Protein AF-A0A3F3Q723-F1 (afdb_monomer_lite)

Foldseek 3Di:
DALVLVVVVCVVPDDPVVVVVVVCCCCPVVVHDHDDLLNLQVVLLVCQVVVPQPLVSLVSSLVSNVPPPPPDDPVLLVVLVVCQVGQSDWDADPNRIHGHGLVQEEDDPADDQPSHDHHCVVDVDDPCCSCVPNNRYYDALVSLVVSCLVCLVPDDLVVLLRSLLVNLVRCVVHVVPDDLVSVQQGQSFWKQALVRDIGGDHVVDQEAEACDPVLCVVCRSPTIYGPDDNVRCVSCVSVCVSNVVPCRYSVNVDDDDDDDPDPDD

Structure (mmCIF, N/CA/C/O backbone):
data_AF-A0A3F3Q723-F1
#
_entry.id   AF-A0A3F3Q723-F1
#
loop_
_atom_site.group_PDB
_atom_site.id
_atom_site.type_symbol
_atom_site.label_atom_id
_atom_site.label_alt_id
_atom_site.label_comp_id
_atom_site.label_asym_id
_atom_site.label_entity_id
_atom_site.label_seq_id
_atom_site.pdbx_PDB_ins_code
_atom_site.Cartn_x
_atom_site.Cartn_y
_atom_site.Cartn_z
_atom_site.occupancy
_atom_site.B_iso_or_equiv
_atom_site.auth_seq_id
_atom_site.auth_comp_id
_atom_site.auth_asym_id
_atom_site.auth_atom_id
_atom_site.pdbx_PDB_model_num
ATOM 1 N N . MET A 1 1 ? 8.627 7.964 -36.877 1.00 39.88 1 MET A N 1
ATOM 2 C CA . MET A 1 1 ? 8.305 9.089 -35.979 1.00 39.88 1 MET A CA 1
ATOM 3 C C . MET A 1 1 ? 9.555 9.309 -35.152 1.00 39.88 1 MET A C 1
ATOM 5 O O . MET A 1 1 ? 9.979 8.344 -34.530 1.00 39.88 1 MET A O 1
ATOM 9 N N . ILE A 1 2 ? 10.171 10.499 -35.197 1.00 39.94 2 ILE A N 1
ATOM 10 C CA . ILE A 1 2 ? 11.232 10.863 -34.240 1.00 39.94 2 ILE A CA 1
ATOM 11 C C . ILE A 1 2 ? 10.694 10.529 -32.843 1.00 39.94 2 ILE A C 1
ATOM 13 O O . ILE A 1 2 ? 9.576 10.946 -32.537 1.00 39.94 2 ILE A O 1
ATOM 17 N N . SER A 1 3 ? 11.434 9.752 -32.045 1.00 41.25 3 SER A N 1
ATOM 18 C CA . SER A 1 3 ? 11.103 9.531 -30.629 1.00 41.25 3 SER A CA 1
ATOM 19 C C . SER A 1 3 ? 10.757 10.885 -30.007 1.00 41.25 3 SER A C 1
ATOM 21 O O . SER A 1 3 ? 11.492 11.846 -30.239 1.00 41.25 3 SER A O 1
ATOM 23 N N . LYS A 1 4 ? 9.652 11.023 -29.260 1.00 42.47 4 LYS A N 1
ATOM 24 C CA . LYS A 1 4 ? 9.247 12.334 -28.707 1.00 42.47 4 LYS A CA 1
ATOM 25 C C . LYS A 1 4 ? 10.391 13.035 -27.954 1.00 42.47 4 LYS A C 1
ATOM 27 O O . LYS A 1 4 ? 10.416 14.263 -27.916 1.00 42.47 4 LYS A O 1
ATOM 32 N N . TYR A 1 5 ? 11.378 12.280 -27.467 1.00 42.47 5 TYR A N 1
ATOM 33 C CA . TYR A 1 5 ? 12.675 12.754 -26.975 1.00 42.47 5 TYR A CA 1
ATOM 34 C C . TYR A 1 5 ? 13.389 13.745 -27.921 1.00 42.47 5 TYR A C 1
ATOM 36 O O . TYR A 1 5 ? 13.601 14.907 -27.573 1.00 42.47 5 TYR A O 1
ATOM 44 N N . SER A 1 6 ? 13.666 13.354 -29.168 1.00 49.09 6 SER A N 1
ATOM 45 C CA . SER A 1 6 ? 14.277 14.240 -30.173 1.00 49.09 6 SER A CA 1
ATOM 46 C C . SER A 1 6 ? 13.263 15.196 -30.815 1.00 49.09 6 SER A C 1
ATOM 48 O O . SER A 1 6 ? 13.610 15.956 -31.709 1.00 49.09 6 SER A O 1
ATOM 50 N N . GLN A 1 7 ? 12.005 15.215 -30.373 1.00 45.53 7 GLN A N 1
ATOM 51 C CA . GLN A 1 7 ? 11.101 16.320 -30.685 1.00 45.53 7 GLN A CA 1
ATOM 52 C C . GLN A 1 7 ? 11.128 17.404 -29.611 1.00 45.53 7 GLN A C 1
ATOM 54 O O . GLN A 1 7 ? 10.995 18.558 -29.977 1.00 45.53 7 GLN A O 1
ATOM 59 N N . HIS A 1 8 ? 11.330 17.105 -28.325 1.00 45.31 8 HIS A N 1
ATOM 60 C CA . HIS A 1 8 ? 11.326 18.132 -27.271 1.00 45.31 8 HIS A CA 1
ATOM 61 C C . HIS A 1 8 ? 12.561 19.044 -27.303 1.00 45.31 8 HIS A C 1
ATOM 63 O O . HIS A 1 8 ? 12.403 20.264 -27.294 1.00 45.31 8 HIS A O 1
ATOM 69 N N . VAL A 1 9 ? 13.763 18.474 -27.450 1.00 54.91 9 VAL A N 1
ATOM 70 C CA . VAL A 1 9 ? 15.015 19.247 -27.610 1.00 54.91 9 VAL A CA 1
ATOM 71 C C . VAL A 1 9 ? 14.962 20.114 -28.871 1.00 54.91 9 VAL A C 1
ATOM 73 O O . VAL A 1 9 ? 15.368 21.273 -28.877 1.00 54.91 9 VAL A O 1
ATOM 76 N N . PHE A 1 10 ? 14.395 19.570 -29.948 1.00 52.78 10 PHE A N 1
ATOM 77 C CA . PHE A 1 10 ? 14.306 20.274 -31.218 1.00 52.78 10 PHE A CA 1
ATOM 78 C C . PHE A 1 10 ? 13.101 21.223 -31.299 1.00 52.78 10 PHE A C 1
ATOM 80 O O . PHE A 1 10 ? 13.204 22.219 -31.998 1.00 52.78 1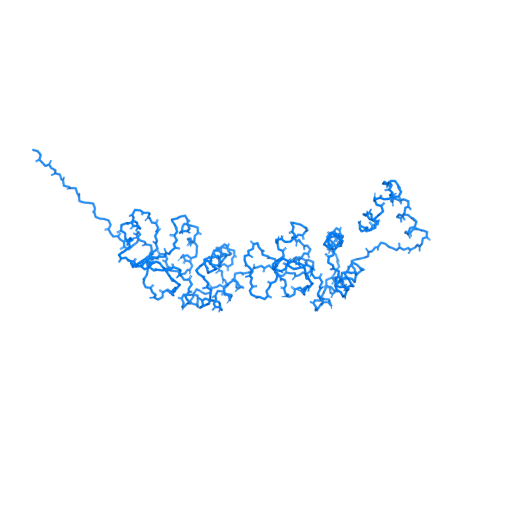0 PHE A O 1
ATOM 87 N N . LYS A 1 11 ? 12.004 21.021 -30.553 1.00 52.81 11 LYS A N 1
ATOM 88 C CA . LYS A 1 11 ? 10.843 21.939 -30.499 1.00 52.81 11 LYS A CA 1
ATOM 89 C C . LYS A 1 11 ? 11.178 23.297 -29.885 1.00 52.81 11 LYS A C 1
ATOM 91 O O . LYS A 1 11 ? 10.526 24.276 -30.224 1.00 52.81 11 LYS A O 1
ATOM 96 N N . GLN A 1 12 ? 12.178 23.374 -29.003 1.00 54.69 12 GLN A N 1
ATOM 97 C CA . GLN A 1 12 ? 12.667 24.660 -28.487 1.00 54.69 12 GLN A CA 1
ATOM 98 C C . GLN A 1 12 ? 13.424 25.481 -29.545 1.00 54.69 12 GLN A C 1
ATOM 100 O O . GLN A 1 12 ? 13.595 26.685 -29.371 1.00 54.69 12 GLN A O 1
ATOM 105 N N . ILE A 1 13 ? 13.877 24.847 -30.633 1.00 58.09 13 ILE A N 1
ATOM 106 C CA . ILE A 1 13 ? 14.795 25.438 -31.619 1.00 58.09 13 ILE A CA 1
ATOM 107 C C . ILE A 1 13 ? 14.179 25.470 -33.032 1.00 58.09 13 ILE A C 1
ATOM 109 O O . ILE A 1 13 ? 14.577 26.282 -33.864 1.00 58.09 13 ILE A O 1
ATOM 113 N N . LEU A 1 14 ? 13.202 24.608 -33.322 1.00 59.03 14 LEU A N 1
ATOM 114 C CA . LEU A 1 14 ? 12.681 24.340 -34.659 1.00 59.03 14 LEU A CA 1
ATOM 115 C C . LEU A 1 14 ? 11.145 24.350 -34.690 1.00 59.03 14 LEU A C 1
ATOM 117 O O . LEU A 1 14 ? 10.480 23.786 -33.822 1.00 59.03 14 LEU A O 1
ATOM 121 N N . GLU A 1 15 ? 10.585 24.941 -35.747 1.00 69.94 15 GLU A N 1
ATOM 122 C CA . GLU A 1 15 ? 9.150 24.903 -36.056 1.00 69.94 15 GLU A CA 1
ATOM 123 C C . GLU A 1 15 ? 8.672 23.470 -36.380 1.00 69.94 15 GLU A C 1
ATOM 125 O O . GLU A 1 15 ? 9.445 22.628 -36.842 1.00 69.94 15 GLU A O 1
ATOM 130 N N . GLU A 1 16 ? 7.377 23.176 -36.206 1.00 62.34 16 GLU A N 1
ATOM 131 C CA . GLU A 1 16 ? 6.819 21.831 -36.456 1.00 62.34 16 GLU A CA 1
ATOM 132 C C . GLU A 1 16 ? 7.074 21.308 -37.881 1.00 62.34 16 GLU A C 1
ATOM 134 O O . GLU A 1 16 ? 7.275 20.107 -38.079 1.00 62.34 16 GLU A O 1
ATOM 139 N N . ASN A 1 17 ? 7.142 22.202 -38.874 1.00 66.12 17 ASN A N 1
ATOM 140 C CA . ASN A 1 17 ? 7.486 21.855 -40.257 1.00 66.12 17 ASN A CA 1
ATOM 141 C C . ASN A 1 17 ? 8.932 21.316 -40.388 1.00 66.12 17 ASN A C 1
ATOM 143 O O . ASN A 1 17 ? 9.188 20.415 -41.189 1.00 66.12 17 ASN A O 1
ATOM 147 N N . GLN A 1 18 ? 9.865 21.787 -39.556 1.00 68.69 18 GLN A N 1
ATOM 148 C CA . GLN A 1 18 ? 11.275 21.400 -39.559 1.00 68.69 18 GLN A CA 1
ATOM 149 C C . GLN A 1 18 ? 11.498 20.044 -38.887 1.00 68.69 18 GLN A C 1
ATOM 151 O O . GLN A 1 18 ? 12.387 19.300 -39.298 1.00 68.69 18 GLN A O 1
ATOM 156 N N . LEU A 1 19 ? 10.660 19.667 -37.916 1.00 69.44 19 LEU A N 1
ATOM 157 C CA . LEU A 1 19 ? 10.711 18.339 -37.290 1.00 69.44 19 LEU A CA 1
ATOM 158 C C . LEU A 1 19 ? 10.428 17.226 -38.309 1.00 69.44 19 LEU A C 1
ATOM 160 O O . LEU A 1 19 ? 11.081 16.182 -38.293 1.00 69.44 19 LEU A O 1
ATOM 164 N N . GLY A 1 20 ? 9.507 17.461 -39.249 1.00 70.88 20 GLY A N 1
ATOM 165 C CA . GLY A 1 20 ? 9.247 16.532 -40.352 1.00 70.88 20 GLY A CA 1
ATOM 166 C C . GLY A 1 20 ? 10.453 16.371 -41.285 1.00 70.88 20 GLY A C 1
ATOM 167 O O . GLY A 1 20 ? 10.802 15.253 -41.675 1.00 70.88 20 GLY A O 1
ATOM 168 N N . HIS A 1 21 ? 11.137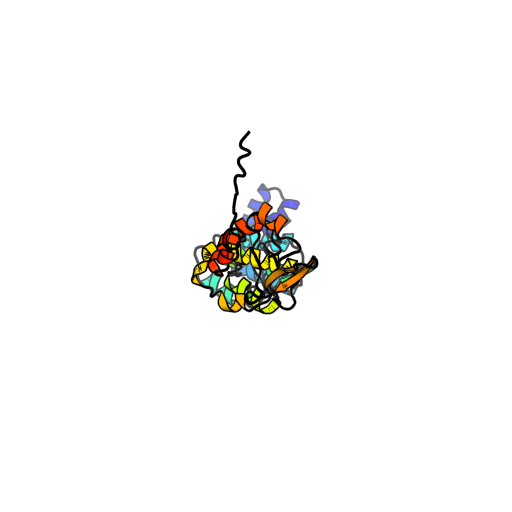 17.474 -41.602 1.00 78.44 21 HIS A N 1
ATOM 169 C CA . HIS A 1 21 ? 12.352 17.457 -42.420 1.00 78.44 21 HIS A CA 1
ATOM 170 C C . HIS A 1 21 ? 13.508 16.738 -41.728 1.00 78.44 21 HIS A C 1
ATOM 172 O O . HIS A 1 21 ? 14.193 15.933 -42.360 1.00 78.44 21 HIS A O 1
ATOM 178 N N . LEU A 1 22 ? 13.674 16.969 -40.428 1.00 78.81 22 LEU A N 1
ATOM 179 C CA . LEU A 1 22 ? 14.685 16.321 -39.609 1.00 78.81 22 LEU A CA 1
ATOM 180 C C . LEU A 1 22 ? 14.443 14.808 -39.520 1.00 78.81 22 LEU A C 1
ATOM 182 O O . LEU A 1 22 ? 15.365 14.022 -39.721 1.00 78.81 22 LEU A O 1
ATOM 186 N N . SER A 1 23 ? 13.187 14.388 -39.336 1.00 75.25 23 SER A N 1
ATOM 187 C CA . SER A 1 23 ? 12.819 12.966 -39.314 1.00 75.25 23 SER A CA 1
ATOM 188 C C . SER A 1 23 ? 13.184 12.287 -40.626 1.00 75.25 23 SER A C 1
ATOM 190 O O . SER A 1 23 ? 13.689 11.166 -40.627 1.00 75.25 23 SER A O 1
ATOM 192 N N . ARG A 1 24 ? 12.926 12.968 -41.748 1.00 77.88 24 ARG A N 1
ATOM 193 C CA . ARG A 1 24 ? 13.246 12.457 -43.080 1.00 77.88 24 ARG A CA 1
ATOM 194 C C . ARG A 1 24 ? 14.749 12.425 -43.320 1.00 77.88 24 ARG A C 1
ATOM 196 O O . ARG A 1 24 ? 15.228 11.512 -43.976 1.00 77.88 24 ARG A O 1
ATOM 203 N N . PHE A 1 25 ? 15.486 13.402 -42.803 1.00 82.62 25 PHE A N 1
ATOM 204 C CA . PHE A 1 25 ? 16.939 13.433 -42.902 1.00 82.62 25 PHE A CA 1
ATOM 205 C C . PHE A 1 25 ? 17.573 12.265 -42.139 1.00 82.62 25 PHE A C 1
ATOM 207 O O . PHE A 1 25 ? 18.339 11.505 -42.728 1.00 82.62 25 PHE A O 1
ATOM 214 N N . PHE A 1 26 ? 17.195 12.051 -40.876 1.00 80.75 26 PHE A N 1
ATOM 215 C CA . PHE A 1 26 ? 17.701 10.923 -40.093 1.00 80.75 26 PHE A CA 1
ATOM 216 C C . PHE A 1 26 ? 17.316 9.575 -40.710 1.00 80.75 26 PHE A C 1
ATOM 218 O O . PHE A 1 26 ? 18.195 8.761 -40.983 1.00 80.75 26 PHE A O 1
ATOM 225 N N . GLY A 1 27 ? 16.032 9.376 -41.019 1.00 81.50 27 GLY A N 1
ATOM 226 C CA . GLY A 1 27 ? 15.549 8.102 -41.550 1.00 81.50 27 GLY A CA 1
ATOM 227 C C . GLY A 1 27 ? 16.021 7.807 -42.973 1.00 81.50 27 GLY A C 1
ATOM 228 O O . GLY A 1 27 ? 16.524 6.722 -43.246 1.00 81.50 27 GLY A O 1
ATOM 229 N N . ASN A 1 28 ? 15.881 8.765 -43.894 1.00 82.75 28 ASN A N 1
ATOM 230 C CA . ASN A 1 28 ? 16.043 8.499 -45.327 1.00 82.75 28 ASN A CA 1
ATOM 231 C C . ASN A 1 28 ? 17.424 8.888 -45.863 1.00 82.75 28 ASN A C 1
ATOM 233 O O . ASN A 1 28 ? 17.854 8.314 -46.859 1.00 82.75 28 ASN A O 1
ATOM 237 N N . THR A 1 29 ? 18.095 9.873 -45.256 1.00 84.12 29 THR A N 1
ATOM 238 C CA . THR A 1 29 ? 19.426 10.313 -45.707 1.00 84.12 29 THR A CA 1
ATOM 239 C C . THR A 1 29 ? 20.528 9.616 -44.924 1.00 84.12 29 THR A C 1
ATOM 241 O O . THR A 1 29 ? 21.465 9.102 -45.525 1.00 84.12 29 THR A O 1
ATOM 244 N N . LEU A 1 30 ? 20.424 9.599 -43.592 1.00 84.50 30 LEU A N 1
ATOM 245 C CA . LEU A 1 30 ? 21.437 8.992 -42.726 1.00 84.50 30 LEU A CA 1
ATOM 246 C C . LEU A 1 30 ? 21.197 7.499 -42.471 1.00 84.50 30 LEU A C 1
ATOM 248 O O . LEU A 1 30 ? 22.095 6.824 -41.978 1.00 84.50 30 LEU A O 1
ATOM 252 N N . GLY A 1 31 ? 20.012 6.981 -42.810 1.00 77.44 31 GLY A N 1
ATOM 253 C CA . GLY A 1 31 ? 19.659 5.579 -42.584 1.00 77.44 31 GLY A CA 1
ATOM 254 C C . GLY A 1 31 ? 19.531 5.214 -41.104 1.00 77.44 31 GLY A C 1
ATOM 255 O O . GLY A 1 31 ? 19.648 4.042 -40.760 1.00 77.44 31 GLY A O 1
ATOM 256 N N . ILE A 1 32 ? 19.325 6.203 -40.229 1.00 78.31 32 ILE A N 1
ATOM 257 C CA . ILE A 1 32 ? 19.187 6.000 -38.788 1.00 78.31 32 ILE A CA 1
ATOM 258 C C . ILE A 1 32 ? 17.715 5.680 -38.499 1.00 78.31 32 ILE A C 1
ATOM 260 O O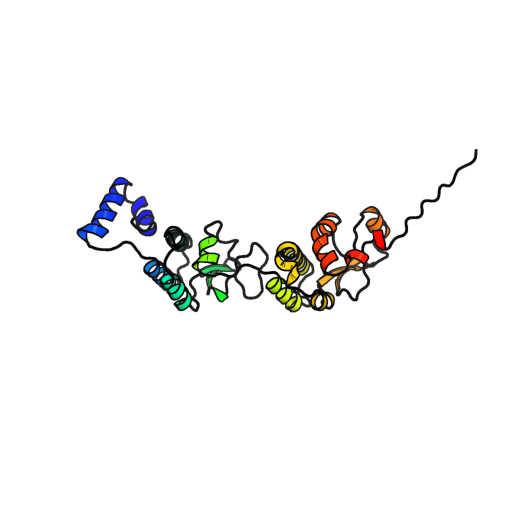 . ILE A 1 32 ? 16.851 6.537 -38.729 1.00 78.31 32 ILE A O 1
ATOM 264 N N . PRO A 1 33 ? 17.399 4.458 -38.036 1.00 74.12 33 PRO A N 1
ATOM 265 C CA . PRO A 1 33 ? 16.033 4.084 -37.705 1.00 74.12 33 PRO A CA 1
ATOM 266 C C . PRO A 1 33 ? 15.536 4.847 -36.469 1.00 74.12 33 PRO A C 1
ATOM 268 O O . PRO A 1 33 ? 16.309 5.447 -35.725 1.00 74.12 33 PRO A O 1
ATOM 271 N N . ASN A 1 34 ? 14.219 4.830 -36.246 1.00 75.12 34 ASN A N 1
ATOM 272 C CA . ASN A 1 34 ? 13.672 5.352 -34.992 1.00 75.12 34 ASN A CA 1
ATOM 273 C C . ASN A 1 34 ? 14.099 4.439 -33.834 1.00 75.12 34 ASN A C 1
ATOM 275 O O . ASN A 1 34 ? 14.259 3.237 -34.044 1.00 75.12 34 ASN A O 1
ATOM 279 N N . ALA A 1 35 ? 14.216 5.011 -32.635 1.00 79.62 35 ALA A N 1
ATOM 280 C CA . ALA A 1 35 ? 14.515 4.252 -31.426 1.00 79.62 35 ALA A CA 1
ATOM 281 C C . ALA A 1 35 ? 13.489 3.130 -31.229 1.00 79.62 35 ALA A C 1
ATOM 283 O O . ALA A 1 35 ? 12.278 3.379 -31.184 1.00 79.62 35 ALA A O 1
ATOM 284 N N . SER A 1 36 ? 13.993 1.907 -31.137 1.00 79.25 36 SER A N 1
ATOM 285 C CA . SER A 1 36 ? 13.223 0.735 -30.753 1.00 79.25 36 SER A CA 1
ATOM 286 C C . SER A 1 36 ? 12.969 0.727 -29.248 1.00 79.25 36 SER A C 1
ATOM 288 O O . SER A 1 36 ? 13.559 1.500 -28.490 1.00 79.25 36 SER A O 1
ATOM 290 N N . TRP A 1 37 ? 12.102 -0.178 -28.809 1.00 80.31 37 TRP A N 1
ATOM 291 C CA . TRP A 1 37 ? 11.857 -0.413 -27.393 1.00 80.31 37 TRP A CA 1
ATOM 292 C C . TRP A 1 37 ? 13.151 -0.775 -26.637 1.00 80.31 37 TRP A C 1
ATOM 294 O O . TRP A 1 37 ? 13.438 -0.197 -25.589 1.00 80.31 37 TRP A O 1
ATOM 304 N N . SER A 1 38 ? 13.987 -1.645 -27.214 1.00 79.00 38 SER A N 1
ATOM 305 C CA . SER A 1 38 ? 15.281 -2.041 -26.642 1.00 79.00 38 SER A CA 1
ATOM 306 C C . SER A 1 38 ? 16.229 -0.856 -26.461 1.00 79.00 38 SER A C 1
ATOM 308 O O . SER A 1 38 ? 16.881 -0.748 -25.423 1.00 79.00 38 SER A O 1
ATOM 310 N N . ASP A 1 39 ? 16.275 0.059 -27.436 1.00 83.06 39 ASP A N 1
ATOM 311 C CA . ASP A 1 39 ? 17.126 1.253 -27.360 1.00 83.06 39 ASP A CA 1
ATOM 312 C C . ASP A 1 39 ? 16.717 2.150 -26.179 1.00 83.06 39 ASP A C 1
ATOM 314 O O . ASP A 1 39 ? 17.571 2.674 -25.467 1.00 83.06 39 ASP A O 1
ATOM 318 N N . LEU A 1 40 ? 15.410 2.284 -25.925 1.00 84.94 40 LEU A N 1
ATOM 319 C CA . LEU A 1 40 ? 14.880 3.088 -24.818 1.00 84.94 40 LEU A CA 1
ATOM 320 C C . LEU A 1 40 ? 15.182 2.472 -23.441 1.00 84.94 40 LEU A C 1
ATOM 322 O O . LEU A 1 40 ? 15.428 3.201 -22.482 1.00 84.94 40 LEU A O 1
ATOM 326 N N . ILE A 1 41 ? 15.192 1.143 -23.327 1.00 83.06 41 ILE A N 1
ATOM 327 C CA . ILE A 1 41 ? 15.553 0.449 -22.080 1.00 83.06 41 ILE A CA 1
ATOM 328 C C . ILE A 1 41 ? 17.055 0.520 -21.810 1.00 83.06 41 ILE A C 1
ATOM 330 O O . ILE A 1 41 ? 17.466 0.679 -20.659 1.00 83.06 41 ILE A O 1
ATOM 334 N N . VAL A 1 42 ? 17.883 0.429 -22.855 1.00 84.31 42 VAL A N 1
ATOM 335 C CA . VAL A 1 42 ? 19.330 0.655 -22.737 1.00 84.31 42 VAL A CA 1
ATOM 336 C C . VAL A 1 42 ? 19.600 2.079 -22.257 1.00 84.31 42 VAL A C 1
ATOM 338 O O . VAL A 1 42 ? 20.326 2.243 -21.280 1.00 84.31 42 VAL A O 1
ATOM 341 N N . GLU A 1 43 ? 18.946 3.076 -22.854 1.00 87.50 43 GLU A N 1
ATOM 342 C CA . GLU A 1 43 ? 19.037 4.481 -22.438 1.00 87.50 43 GLU A CA 1
ATOM 343 C C . GLU A 1 43 ? 18.635 4.676 -20.962 1.00 87.50 43 GLU A C 1
ATOM 345 O O . GLU A 1 43 ? 19.348 5.343 -20.213 1.00 87.50 43 GLU A O 1
ATOM 350 N N . LEU A 1 44 ? 17.537 4.059 -20.496 1.00 87.25 44 LEU A N 1
ATOM 351 C CA . LEU A 1 44 ? 17.169 4.088 -19.069 1.00 87.25 44 LEU A CA 1
ATOM 352 C C . LEU A 1 44 ? 18.262 3.480 -18.182 1.00 87.25 44 LEU A C 1
ATOM 354 O O . LEU A 1 44 ? 18.582 4.027 -17.127 1.00 87.25 44 LEU A O 1
ATOM 358 N N . GLY A 1 45 ? 18.860 2.369 -18.615 1.00 85.62 45 GLY A N 1
ATOM 359 C CA . GLY A 1 45 ? 19.969 1.736 -17.909 1.00 85.62 45 GLY A CA 1
ATOM 360 C C . GLY A 1 45 ? 21.214 2.624 -17.827 1.00 85.62 45 GLY A C 1
ATOM 361 O O . GLY A 1 45 ? 21.847 2.687 -16.775 1.00 85.62 45 GLY A O 1
ATOM 362 N N . GLU A 1 46 ? 21.556 3.333 -18.901 1.00 87.00 46 GLU A N 1
ATOM 363 C CA . GLU A 1 46 ? 22.677 4.279 -18.919 1.00 87.00 46 GLU A CA 1
ATOM 364 C C . GLU A 1 46 ? 22.407 5.492 -18.023 1.00 87.00 46 GLU A C 1
ATOM 366 O O . GLU A 1 46 ? 23.288 5.927 -17.282 1.00 87.00 46 GLU A O 1
ATOM 371 N N . ARG A 1 47 ? 21.177 6.013 -18.024 1.00 87.31 47 ARG A N 1
ATOM 372 C CA . ARG A 1 47 ? 20.769 7.112 -17.135 1.00 87.31 47 ARG A CA 1
ATOM 373 C C . ARG A 1 47 ? 20.835 6.726 -15.667 1.00 87.31 47 ARG A C 1
ATOM 375 O O . ARG A 1 47 ? 21.315 7.523 -14.865 1.00 87.31 47 ARG A O 1
ATOM 382 N N . SER A 1 48 ? 20.423 5.503 -15.345 1.00 87.94 48 SER A N 1
ATOM 383 C CA . SER A 1 48 ? 20.582 4.929 -14.011 1.00 87.94 48 SER A CA 1
ATOM 384 C C . SER A 1 48 ? 22.049 4.853 -13.591 1.00 87.94 48 SER A C 1
ATOM 386 O O . SER A 1 48 ? 22.407 5.331 -12.522 1.00 87.94 48 SER A O 1
ATOM 388 N N . GLN A 1 49 ? 22.925 4.324 -14.450 1.00 87.12 49 GLN A N 1
ATOM 389 C CA . GLN A 1 49 ? 24.357 4.194 -14.145 1.00 87.12 49 GLN A CA 1
ATOM 390 C C . GLN A 1 49 ? 25.082 5.535 -13.990 1.00 87.12 49 GLN A C 1
ATOM 392 O O . GLN A 1 49 ? 26.098 5.601 -13.304 1.00 87.12 49 GLN A O 1
ATOM 397 N N . ASN A 1 50 ? 24.578 6.583 -14.640 1.00 87.12 50 ASN A N 1
ATOM 398 C CA . ASN A 1 50 ? 25.125 7.933 -14.562 1.00 87.12 50 ASN A CA 1
ATOM 399 C C . ASN A 1 50 ? 24.484 8.784 -13.450 1.00 87.12 50 ASN A C 1
ATOM 401 O O . ASN A 1 50 ? 24.713 9.993 -13.427 1.00 87.12 50 ASN A O 1
ATOM 405 N N . ASP A 1 51 ? 23.666 8.189 -12.571 1.00 84.88 51 ASP A N 1
ATOM 406 C CA . ASP A 1 51 ? 22.934 8.878 -11.499 1.00 84.88 51 ASP A CA 1
ATOM 407 C C . ASP A 1 51 ? 22.144 10.100 -12.009 1.00 84.88 51 ASP A C 1
ATOM 409 O O . ASP A 1 51 ? 22.098 11.164 -11.386 1.00 84.88 51 ASP A O 1
ATOM 413 N N . CYS A 1 52 ? 21.524 9.970 -13.187 1.00 85.94 52 CYS A N 1
ATOM 414 C CA . CYS A 1 52 ? 20.693 11.025 -13.755 1.00 85.94 52 CYS A CA 1
ATOM 415 C C . CYS A 1 52 ? 19.469 11.261 -12.858 1.00 85.94 52 CYS A C 1
ATOM 417 O O . CYS A 1 52 ? 18.753 10.318 -12.531 1.00 85.94 52 CYS A O 1
ATOM 419 N N . VAL A 1 53 ? 19.213 12.516 -12.488 1.00 87.44 53 VAL A N 1
ATOM 420 C CA . VAL A 1 53 ? 18.074 12.914 -11.635 1.00 87.44 53 VAL A CA 1
ATOM 421 C C . VAL A 1 53 ? 17.084 13.837 -12.351 1.00 87.44 53 VAL A C 1
ATOM 423 O O . VAL A 1 53 ? 16.197 14.408 -11.719 1.00 87.44 53 VAL A O 1
ATOM 426 N N . ASP A 1 54 ? 17.234 14.008 -13.668 1.00 86.69 54 ASP A N 1
ATOM 427 C CA . ASP A 1 54 ? 16.331 14.832 -14.471 1.00 86.69 54 ASP A CA 1
ATOM 428 C C . ASP A 1 54 ? 15.010 14.089 -14.709 1.00 86.69 54 ASP A C 1
ATOM 430 O O . ASP A 1 54 ? 14.882 13.264 -15.620 1.00 86.69 54 ASP A O 1
ATOM 434 N N . PHE A 1 55 ? 14.030 14.365 -13.845 1.00 84.00 55 PHE A N 1
ATOM 435 C CA . PHE A 1 55 ? 12.723 13.719 -13.887 1.00 84.00 55 PHE A CA 1
ATOM 436 C C . PHE A 1 55 ? 12.018 13.925 -15.230 1.00 84.00 55 PHE A C 1
ATOM 438 O O . PHE A 1 55 ? 11.424 12.976 -15.733 1.00 84.00 55 PHE A O 1
ATOM 445 N N . ASP A 1 56 ? 12.103 15.114 -15.834 1.00 83.44 56 ASP A N 1
ATOM 446 C CA . ASP A 1 56 ? 11.398 15.422 -17.081 1.00 83.44 56 ASP A CA 1
ATOM 447 C C . ASP A 1 56 ? 11.954 14.599 -18.247 1.00 83.44 56 ASP A C 1
ATOM 449 O O . ASP A 1 56 ? 11.194 14.050 -19.054 1.00 83.44 56 ASP A O 1
ATOM 453 N N . GLU A 1 57 ? 13.278 14.459 -18.326 1.00 83.69 57 GLU A N 1
ATOM 454 C CA . GLU A 1 57 ? 13.899 13.632 -19.356 1.00 83.69 57 GLU A CA 1
ATOM 455 C C . GLU A 1 57 ? 13.630 12.136 -19.149 1.00 83.69 57 GLU A C 1
ATOM 457 O O . GLU A 1 57 ? 13.314 11.424 -20.107 1.00 83.69 57 GLU A O 1
ATOM 462 N N . ILE A 1 58 ? 13.718 11.656 -17.905 1.00 87.62 58 ILE A N 1
ATOM 463 C CA . ILE A 1 58 ? 13.438 10.255 -17.563 1.00 87.62 58 ILE A CA 1
ATOM 464 C C . ILE A 1 58 ? 11.967 9.928 -17.857 1.00 87.62 58 ILE A C 1
ATOM 466 O O . ILE A 1 58 ? 11.651 8.924 -18.502 1.00 87.62 58 ILE A O 1
ATOM 470 N N . TYR A 1 59 ? 11.059 10.814 -17.457 1.00 84.56 59 TYR A N 1
ATOM 471 C CA . TYR A 1 59 ? 9.631 10.686 -17.707 1.00 84.56 59 TYR A CA 1
ATOM 472 C C . TYR A 1 59 ? 9.300 10.699 -19.203 1.00 84.56 59 TYR A C 1
ATOM 474 O O . TYR A 1 59 ? 8.458 9.925 -19.667 1.00 84.56 59 TYR A O 1
ATOM 482 N N . ALA A 1 60 ? 10.004 11.508 -20.001 1.00 83.81 60 ALA A N 1
ATOM 483 C CA . ALA A 1 60 ? 9.843 11.503 -21.450 1.00 83.81 60 ALA A CA 1
ATOM 484 C C . ALA A 1 60 ? 10.177 10.138 -22.075 1.00 83.81 60 ALA A C 1
ATOM 486 O O . ALA A 1 60 ? 9.533 9.763 -23.061 1.00 83.81 60 ALA A O 1
ATOM 487 N N . ILE A 1 61 ? 11.131 9.389 -21.510 1.00 86.00 61 ILE A N 1
ATOM 488 C CA . ILE A 1 61 ? 11.468 8.036 -21.967 1.00 86.00 61 ILE A CA 1
ATOM 489 C C . ILE A 1 61 ? 10.366 7.045 -21.595 1.00 86.00 61 ILE A C 1
ATOM 491 O O . ILE A 1 61 ? 9.914 6.317 -22.479 1.00 86.00 61 ILE A O 1
ATOM 495 N N . TYR A 1 62 ? 9.854 7.069 -20.357 1.00 85.69 62 TYR A N 1
ATOM 496 C CA . TYR A 1 62 ? 8.696 6.243 -19.977 1.00 85.69 62 TYR A CA 1
ATOM 497 C C . TYR A 1 62 ? 7.486 6.510 -20.869 1.00 85.69 62 TYR A C 1
ATOM 499 O O . TYR A 1 62 ? 6.826 5.580 -21.324 1.00 85.69 62 TYR A O 1
ATOM 507 N N . ARG A 1 63 ? 7.233 7.774 -21.207 1.00 82.19 63 ARG A N 1
ATOM 508 C CA . ARG A 1 63 ? 6.152 8.130 -22.124 1.00 82.19 63 ARG A CA 1
ATOM 509 C C . ARG A 1 63 ? 6.404 7.630 -23.552 1.00 82.19 63 ARG A C 1
ATOM 511 O O . ARG A 1 63 ? 5.481 7.175 -24.220 1.00 82.19 63 ARG A O 1
ATOM 518 N N . CYS A 1 64 ? 7.644 7.687 -24.040 1.00 81.50 64 CYS A N 1
ATOM 519 C CA . CYS A 1 64 ? 7.978 7.096 -25.341 1.00 81.50 64 CYS A CA 1
ATOM 520 C C . CYS A 1 64 ? 7.758 5.582 -25.333 1.00 81.50 64 CYS A C 1
ATOM 522 O O . CYS A 1 64 ? 7.204 5.053 -26.290 1.00 81.50 64 CYS A O 1
ATOM 524 N N . LEU A 1 65 ? 8.148 4.905 -24.252 1.00 80.94 65 LEU A N 1
ATOM 525 C CA . LEU A 1 65 ? 7.914 3.477 -24.067 1.00 80.94 65 LEU A CA 1
ATOM 526 C C . LEU A 1 65 ? 6.413 3.148 -24.036 1.00 80.94 65 LEU A C 1
ATOM 528 O O . LEU A 1 65 ? 6.012 2.172 -24.657 1.00 80.94 65 LEU A O 1
ATOM 532 N N . SER A 1 66 ? 5.575 3.969 -23.391 1.00 77.94 66 SER A N 1
ATOM 533 C CA . SER A 1 66 ? 4.122 3.737 -23.338 1.00 77.94 66 SER A CA 1
ATOM 534 C C . SER A 1 66 ? 3.409 3.969 -24.673 1.00 77.94 66 SER A C 1
ATOM 536 O O . SER A 1 66 ? 2.343 3.416 -24.913 1.00 77.94 66 SER A O 1
ATOM 538 N N . GLU A 1 67 ? 3.965 4.823 -25.534 1.00 77.38 67 GLU A N 1
ATOM 539 C CA . GLU A 1 67 ? 3.381 5.160 -26.838 1.00 77.38 67 GLU A CA 1
ATOM 540 C C . GLU A 1 67 ? 3.732 4.165 -27.945 1.00 77.38 67 GLU A C 1
ATOM 542 O O . GLU A 1 67 ? 3.063 4.135 -28.980 1.00 77.38 67 GLU A O 1
ATOM 547 N N . GLN A 1 68 ? 4.782 3.364 -27.761 1.00 72.62 68 GLN A N 1
ATOM 548 C CA . GLN A 1 68 ? 5.038 2.237 -28.647 1.00 72.62 68 GLN A CA 1
ATOM 549 C C . GLN A 1 68 ? 4.017 1.155 -28.287 1.00 72.62 68 GLN A C 1
ATOM 551 O O . GLN A 1 68 ? 4.062 0.626 -27.189 1.00 72.62 68 GLN A O 1
ATOM 556 N N . GLU A 1 69 ? 3.044 0.867 -29.156 1.00 57.91 69 GLU A N 1
ATOM 557 C CA . GLU A 1 69 ? 2.011 -0.152 -28.909 1.00 57.91 69 GLU A CA 1
ATOM 558 C C . GLU A 1 69 ? 2.661 -1.533 -28.642 1.00 57.91 69 GLU A C 1
ATOM 560 O O . GLU A 1 69 ? 3.003 -2.261 -29.572 1.00 57.91 69 GLU A O 1
ATOM 565 N N . ILE A 1 70 ? 2.837 -1.911 -27.369 1.00 58.56 70 ILE A N 1
ATOM 566 C CA . ILE A 1 70 ? 3.589 -3.114 -26.929 1.00 58.56 70 ILE A CA 1
ATOM 567 C C . ILE A 1 70 ? 2.809 -4.427 -27.141 1.00 58.56 70 ILE A C 1
ATOM 569 O O . ILE A 1 70 ? 3.232 -5.507 -26.739 1.00 58.56 70 ILE A O 1
ATOM 573 N N . PHE A 1 71 ? 1.666 -4.418 -27.823 1.00 51.09 71 PHE A N 1
ATOM 574 C CA . PHE A 1 71 ? 0.780 -5.586 -27.827 1.00 51.09 71 PHE A CA 1
ATOM 575 C C . PHE A 1 71 ? 1.239 -6.806 -28.653 1.00 51.09 71 PHE A C 1
ATOM 577 O O . PHE A 1 71 ? 0.447 -7.738 -28.793 1.00 51.09 71 PHE A O 1
ATOM 584 N N . HIS A 1 72 ? 2.477 -6.887 -29.173 1.00 51.47 72 HIS A N 1
ATOM 585 C CA . HIS A 1 72 ? 2.805 -7.958 -30.130 1.00 51.47 72 HIS A CA 1
ATOM 586 C C . HIS A 1 72 ? 4.112 -8.760 -30.024 1.00 51.47 72 HIS A C 1
ATOM 588 O O . HIS A 1 72 ? 4.186 -9.760 -30.741 1.00 51.47 72 HIS A O 1
ATOM 594 N N . PHE A 1 73 ? 5.089 -8.479 -29.151 1.00 55.41 73 PHE A N 1
ATOM 595 C CA . PHE A 1 73 ? 6.329 -9.281 -29.161 1.00 55.41 73 PHE A CA 1
ATOM 596 C C . PHE A 1 73 ? 6.745 -9.840 -27.795 1.00 55.41 73 PHE A C 1
ATOM 598 O O . PHE A 1 73 ? 7.171 -9.140 -26.885 1.00 55.41 73 PHE A O 1
ATOM 605 N N . ALA A 1 74 ? 6.682 -11.171 -27.683 1.00 57.25 74 ALA A N 1
ATOM 606 C CA . ALA A 1 74 ? 7.172 -11.935 -26.535 1.00 57.25 74 ALA A CA 1
ATOM 607 C C . ALA A 1 74 ? 8.685 -11.765 -26.282 1.00 57.25 74 ALA A C 1
ATOM 609 O O . ALA A 1 74 ? 9.151 -12.058 -25.181 1.00 57.25 74 ALA A O 1
ATOM 610 N N . ASP A 1 75 ? 9.446 -11.313 -27.283 1.00 61.66 75 ASP A N 1
ATOM 611 C CA . ASP A 1 75 ? 10.884 -11.060 -27.160 1.00 61.66 75 ASP A CA 1
ATOM 612 C C . ASP A 1 75 ? 11.194 -9.763 -26.393 1.00 61.66 75 ASP A C 1
ATOM 614 O O . ASP A 1 75 ? 12.171 -9.738 -25.645 1.00 61.66 75 ASP A O 1
ATOM 618 N N . ASP A 1 76 ? 10.326 -8.747 -26.455 1.00 64.56 76 ASP A N 1
ATOM 619 C CA . ASP A 1 76 ? 10.505 -7.499 -25.696 1.00 64.56 76 ASP A CA 1
ATOM 620 C C . ASP A 1 76 ? 10.298 -7.747 -24.192 1.00 64.56 76 ASP A C 1
ATOM 622 O O . ASP A 1 76 ? 11.125 -7.369 -23.365 1.00 64.56 76 ASP A O 1
ATOM 626 N N . LEU A 1 77 ? 9.274 -8.530 -23.824 1.00 62.47 77 LEU A N 1
ATOM 627 C CA . LEU A 1 77 ? 9.057 -8.971 -22.436 1.00 62.47 77 LEU A CA 1
ATOM 628 C C . LEU A 1 77 ? 10.197 -9.851 -21.898 1.00 62.47 77 LEU A C 1
ATOM 630 O O . LEU A 1 77 ? 10.460 -9.866 -20.694 1.00 62.47 77 LEU A O 1
ATOM 634 N N . ARG A 1 78 ? 10.876 -10.617 -22.762 1.00 64.44 78 ARG A N 1
ATOM 635 C CA . ARG A 1 78 ? 12.069 -11.385 -22.367 1.00 64.44 78 ARG A CA 1
ATOM 636 C C . ARG A 1 78 ? 13.252 -10.470 -22.085 1.00 64.44 78 ARG A C 1
ATOM 638 O O . ARG A 1 78 ? 13.974 -10.730 -21.127 1.00 64.44 78 ARG A O 1
ATOM 645 N N . GLN A 1 79 ? 13.416 -9.403 -22.862 1.00 65.31 79 GLN A N 1
ATOM 646 C CA . GLN A 1 79 ? 14.436 -8.395 -22.594 1.00 65.31 79 GLN A CA 1
ATOM 647 C C . GLN A 1 79 ? 14.140 -7.609 -21.314 1.00 65.31 79 GLN A C 1
ATOM 649 O O . GLN A 1 79 ? 15.068 -7.407 -20.544 1.00 65.31 79 GLN A O 1
ATOM 654 N N . VAL A 1 80 ? 12.881 -7.264 -20.995 1.00 66.31 80 VAL A N 1
ATOM 655 C CA . VAL A 1 80 ? 12.545 -6.684 -19.669 1.00 66.31 80 VAL A CA 1
ATOM 656 C C . VAL A 1 80 ? 13.124 -7.547 -18.544 1.00 66.31 80 VAL A C 1
ATOM 658 O O . VAL A 1 80 ? 13.785 -7.038 -17.642 1.00 66.31 80 VAL A O 1
ATOM 661 N N . ARG A 1 81 ? 12.926 -8.869 -18.624 1.00 67.81 81 ARG A N 1
ATOM 662 C CA . ARG A 1 81 ? 13.396 -9.821 -17.604 1.00 67.81 81 ARG A CA 1
ATOM 663 C C . ARG A 1 81 ? 14.916 -9.896 -17.501 1.00 67.81 81 ARG A C 1
ATOM 665 O O . ARG A 1 81 ? 15.436 -10.097 -16.412 1.00 67.81 81 ARG A O 1
ATOM 672 N N . GLU A 1 82 ? 15.642 -9.711 -18.601 1.00 72.38 82 GLU A N 1
ATOM 673 C CA . GLU A 1 82 ? 17.110 -9.633 -18.569 1.00 72.38 82 GLU A CA 1
ATOM 674 C C . GLU A 1 82 ? 17.605 -8.404 -17.782 1.00 72.38 82 GLU A C 1
ATOM 676 O O . GLU A 1 82 ? 18.717 -8.396 -17.252 1.00 72.38 82 GLU A O 1
ATOM 681 N N . TYR A 1 83 ? 16.765 -7.377 -17.656 1.00 70.19 83 TYR A N 1
ATOM 682 C CA . TYR A 1 83 ? 17.077 -6.139 -16.955 1.00 70.19 83 TYR A CA 1
ATOM 683 C C . TYR A 1 83 ? 16.359 -6.031 -15.597 1.00 70.19 83 TYR A C 1
ATOM 685 O O . TYR A 1 83 ? 16.448 -4.989 -14.955 1.00 70.19 83 TYR A O 1
ATOM 693 N N . GLU A 1 84 ? 15.713 -7.099 -15.115 1.00 70.88 84 GLU A N 1
ATOM 694 C CA . GLU A 1 84 ? 14.979 -7.115 -13.837 1.00 70.88 84 GLU A CA 1
ATOM 695 C C . GLU A 1 84 ? 15.882 -6.792 -12.630 1.00 70.88 84 GLU A C 1
ATOM 697 O O . GLU A 1 84 ? 15.461 -6.140 -11.673 1.00 70.88 84 GLU A O 1
ATOM 702 N N . ASP A 1 85 ? 17.158 -7.180 -12.717 1.00 77.88 85 ASP A N 1
ATOM 703 C CA . ASP A 1 85 ? 18.185 -6.903 -11.708 1.00 77.88 85 ASP A CA 1
ATOM 704 C C . ASP A 1 85 ? 18.815 -5.502 -11.820 1.00 77.88 85 ASP A C 1
ATOM 706 O O . ASP A 1 85 ? 19.642 -5.122 -10.979 1.00 77.88 85 ASP A O 1
ATOM 710 N N . LYS A 1 86 ? 18.465 -4.726 -12.852 1.00 81.75 86 LYS A N 1
ATOM 711 C CA . LYS A 1 86 ? 18.952 -3.354 -13.036 1.00 81.75 86 LYS A CA 1
ATOM 712 C C . LYS A 1 86 ? 17.972 -2.355 -12.431 1.00 81.75 86 LYS A C 1
ATOM 714 O O . LYS A 1 86 ? 16.759 -2.560 -12.427 1.00 81.75 86 LYS A O 1
ATOM 719 N N . SER A 1 87 ? 18.514 -1.249 -11.933 1.00 87.31 87 SER A N 1
ATOM 720 C CA . SER A 1 87 ? 17.726 -0.171 -11.342 1.00 87.31 87 SER A CA 1
ATOM 721 C C . SER A 1 87 ? 17.102 0.705 -12.429 1.00 87.31 87 SER A C 1
ATOM 723 O O . SER A 1 87 ? 17.572 1.801 -12.693 1.00 87.31 87 SER A O 1
ATOM 725 N N . LEU A 1 88 ? 16.083 0.191 -13.118 1.00 86.69 88 LEU A N 1
ATOM 726 C CA . LEU A 1 88 ? 15.453 0.875 -14.252 1.00 86.69 88 LEU A CA 1
ATOM 727 C C . LEU A 1 88 ? 14.357 1.863 -13.863 1.00 86.69 88 LEU A C 1
ATOM 729 O O . LEU A 1 88 ? 13.908 2.605 -14.728 1.00 86.69 88 LEU A O 1
ATOM 733 N N . ILE A 1 89 ? 13.897 1.850 -12.612 1.00 87.94 89 ILE A N 1
ATOM 734 C CA . ILE A 1 89 ? 12.777 2.679 -12.170 1.00 87.94 89 ILE A CA 1
ATOM 735 C C . ILE A 1 89 ? 13.312 3.884 -11.422 1.00 87.94 89 ILE A C 1
ATOM 737 O O . ILE A 1 89 ? 14.046 3.738 -10.452 1.00 87.94 89 ILE A O 1
ATOM 741 N N . PHE A 1 90 ? 12.893 5.068 -11.837 1.00 88.75 90 PHE A N 1
ATOM 742 C CA . PHE A 1 90 ? 13.164 6.295 -11.106 1.00 88.75 90 PHE A CA 1
ATOM 743 C C . PHE A 1 90 ? 11.996 6.588 -10.163 1.00 88.75 90 PHE A C 1
ATOM 745 O O . PHE A 1 90 ? 10.847 6.299 -10.487 1.00 88.75 90 PHE A O 1
ATOM 752 N N . GLY A 1 91 ? 12.275 7.128 -8.985 1.00 85.88 91 GLY A N 1
ATOM 753 C CA . GLY A 1 91 ? 11.244 7.480 -8.015 1.00 85.88 91 GLY A CA 1
ATOM 754 C C . GLY A 1 91 ? 11.787 8.389 -6.925 1.00 85.88 91 GLY A C 1
ATOM 755 O O . GLY A 1 91 ? 12.996 8.595 -6.826 1.00 85.88 91 GLY A O 1
ATOM 756 N N . MET A 1 92 ? 10.890 8.924 -6.099 1.00 81.31 92 MET A N 1
ATOM 757 C CA . MET A 1 92 ? 11.262 9.708 -4.920 1.00 81.31 92 MET A CA 1
ATOM 758 C C . MET A 1 92 ? 10.981 8.879 -3.672 1.00 81.31 92 MET A C 1
ATOM 760 O O . MET A 1 92 ? 9.861 8.413 -3.478 1.00 81.31 92 MET A O 1
ATOM 764 N N . THR A 1 93 ? 11.977 8.735 -2.805 1.00 78.69 93 THR A N 1
ATOM 765 C CA . THR A 1 93 ? 11.806 8.143 -1.475 1.00 78.69 93 THR A CA 1
ATOM 766 C C . THR A 1 93 ? 12.205 9.178 -0.438 1.00 78.69 93 THR A C 1
ATOM 768 O O . THR A 1 93 ? 13.334 9.647 -0.459 1.00 78.69 93 THR A O 1
ATOM 771 N N . ASN A 1 94 ? 11.305 9.529 0.487 1.00 72.50 94 ASN A N 1
ATOM 772 C CA . ASN A 1 94 ? 11.547 10.578 1.494 1.00 72.50 94 ASN A CA 1
ATOM 773 C C . ASN A 1 94 ? 12.042 11.905 0.881 1.00 72.50 94 ASN A C 1
ATOM 775 O O . ASN A 1 94 ? 12.976 12.511 1.397 1.00 72.50 94 ASN A O 1
ATOM 779 N N . ASP A 1 95 ? 11.439 12.319 -0.237 1.00 76.06 95 ASP A N 1
ATOM 780 C CA . ASP A 1 95 ? 11.819 13.509 -1.014 1.00 76.06 95 ASP A CA 1
ATOM 781 C C . ASP A 1 95 ? 13.225 13.465 -1.651 1.00 76.06 95 ASP A C 1
ATOM 783 O O . ASP A 1 95 ? 13.681 14.462 -2.213 1.00 76.06 95 ASP A O 1
ATOM 787 N N . GLU A 1 96 ? 13.898 12.309 -1.634 1.00 82.81 96 GLU A N 1
ATOM 788 C CA . GLU A 1 96 ? 15.176 12.095 -2.316 1.00 82.81 96 GLU A CA 1
ATOM 789 C C . GLU A 1 96 ? 14.978 11.298 -3.621 1.00 82.81 96 GLU A C 1
ATOM 791 O O . GLU A 1 96 ? 14.337 10.239 -3.600 1.00 82.81 96 GLU A O 1
ATOM 796 N N . PRO A 1 97 ? 15.514 11.773 -4.764 1.00 86.69 97 PRO A N 1
ATOM 797 C CA . PRO A 1 97 ? 15.454 11.045 -6.026 1.00 86.69 97 PRO A CA 1
ATOM 798 C C . PRO A 1 97 ? 16.372 9.821 -6.001 1.00 86.69 97 PRO A C 1
ATOM 800 O O . PRO A 1 97 ? 17.510 9.893 -5.534 1.00 86.69 97 PRO A O 1
ATOM 803 N N . GLY A 1 98 ? 15.905 8.708 -6.564 1.00 88.56 98 GLY A N 1
ATOM 804 C CA . GLY A 1 98 ? 16.681 7.476 -6.632 1.00 88.56 98 GLY A CA 1
ATOM 805 C C . GLY A 1 98 ? 16.281 6.553 -7.777 1.00 88.56 98 GLY A C 1
ATOM 806 O O . GLY A 1 98 ? 15.178 6.636 -8.322 1.00 88.56 98 GLY A O 1
ATOM 807 N N . TRP A 1 99 ? 17.208 5.657 -8.119 1.00 91.00 99 TRP A N 1
ATOM 808 C CA . TRP A 1 99 ? 17.004 4.571 -9.073 1.00 91.00 99 TRP A CA 1
ATOM 809 C C . TRP A 1 99 ? 16.824 3.242 -8.340 1.00 91.00 99 TRP A C 1
ATOM 811 O O . TRP A 1 99 ? 17.646 2.861 -7.506 1.00 91.00 99 TRP A O 1
ATOM 821 N N . TYR A 1 100 ? 15.784 2.504 -8.710 1.00 89.62 100 TYR A N 1
ATOM 822 C CA . TYR A 1 100 ? 15.318 1.304 -8.028 1.00 89.62 100 TYR A CA 1
ATOM 823 C C . TYR A 1 100 ? 15.092 0.158 -9.004 1.00 89.62 100 TYR A C 1
ATOM 825 O O . TYR A 1 100 ? 14.756 0.349 -10.179 1.00 89.62 100 TYR A O 1
ATOM 833 N N . ARG A 1 101 ? 15.266 -1.062 -8.503 1.00 88.06 101 ARG A N 1
ATOM 834 C CA . ARG A 1 101 ? 14.913 -2.284 -9.226 1.00 88.06 101 ARG A CA 1
ATOM 835 C C . ARG A 1 101 ? 13.401 -2.448 -9.267 1.00 88.06 101 ARG A C 1
ATOM 837 O O . ARG A 1 101 ? 12.696 -2.054 -8.342 1.00 88.06 101 ARG A O 1
ATOM 844 N N . ILE A 1 102 ? 12.904 -3.154 -10.281 1.00 84.69 102 ILE A N 1
ATOM 845 C CA . ILE A 1 102 ? 11.476 -3.507 -10.388 1.00 84.69 102 ILE A CA 1
ATOM 846 C C . ILE A 1 102 ? 10.986 -4.211 -9.116 1.00 84.69 102 ILE A C 1
ATOM 848 O O . ILE A 1 102 ? 9.910 -3.910 -8.602 1.00 84.69 102 ILE A O 1
ATOM 852 N N . SER A 1 103 ? 11.808 -5.104 -8.560 1.00 81.31 103 SER A N 1
ATOM 853 C CA . SER A 1 103 ? 11.491 -5.840 -7.335 1.00 81.31 103 SER A CA 1
ATOM 854 C C . SER A 1 103 ? 11.441 -4.969 -6.076 1.00 81.31 103 SER A C 1
ATOM 856 O O . SER A 1 103 ? 10.833 -5.391 -5.093 1.00 81.31 103 SER A O 1
ATOM 858 N N . GLU A 1 104 ? 12.032 -3.776 -6.081 1.00 84.69 104 GLU A N 1
ATOM 859 C CA . GLU A 1 104 ? 12.025 -2.816 -4.969 1.00 84.69 104 GLU A CA 1
ATOM 860 C C . GLU A 1 104 ? 10.836 -1.853 -5.047 1.00 84.69 104 GLU A C 1
ATOM 862 O O . GLU A 1 104 ? 10.516 -1.195 -4.063 1.00 84.69 104 GLU A O 1
ATOM 867 N N . CYS A 1 105 ? 10.137 -1.809 -6.179 1.00 85.62 105 CYS A N 1
ATOM 868 C CA . CYS A 1 105 ? 9.031 -0.893 -6.411 1.00 85.62 105 CYS A CA 1
ATOM 869 C C . CYS A 1 105 ? 7.664 -1.541 -6.177 1.00 85.62 105 CYS A C 1
ATOM 871 O O . CYS A 1 105 ? 7.473 -2.751 -6.327 1.00 85.62 105 CYS A O 1
ATOM 873 N N . LEU A 1 106 ? 6.692 -0.704 -5.826 1.00 85.31 106 LEU A N 1
ATOM 874 C CA . LEU A 1 106 ? 5.298 -1.075 -5.657 1.00 85.31 106 LEU A CA 1
ATOM 875 C C . LEU A 1 106 ? 4.396 0.031 -6.203 1.00 85.31 106 LEU A C 1
ATOM 877 O O . LEU A 1 106 ? 4.531 1.204 -5.846 1.00 85.31 106 LEU A O 1
ATOM 881 N N . TRP A 1 107 ? 3.422 -0.348 -7.026 1.00 84.06 107 TRP A N 1
ATOM 882 C CA . TRP A 1 107 ? 2.348 0.564 -7.398 1.00 84.06 107 TRP A CA 1
ATOM 883 C C . TRP A 1 107 ? 1.247 0.521 -6.330 1.00 84.06 107 TRP A C 1
ATOM 885 O O . TRP A 1 107 ? 0.480 -0.443 -6.257 1.00 84.06 107 TRP A O 1
ATOM 895 N N . SER A 1 108 ? 1.176 1.552 -5.483 1.00 76.12 108 SER A N 1
ATOM 896 C CA . SER A 1 108 ? 0.176 1.672 -4.412 1.00 76.12 108 SER A CA 1
ATOM 897 C C . SER A 1 108 ? -0.187 3.129 -4.144 1.00 76.12 108 SER A C 1
ATOM 899 O O . SER A 1 108 ? 0.694 3.970 -4.133 1.00 76.12 108 SER A O 1
ATOM 901 N N . SER A 1 109 ? -1.451 3.440 -3.863 1.00 66.81 109 SER A N 1
ATOM 902 C CA . SER A 1 109 ? -1.920 4.800 -3.541 1.00 66.81 109 SER A CA 1
ATOM 903 C C . SER A 1 109 ? -1.787 5.163 -2.049 1.00 66.81 109 SER A C 1
ATOM 905 O O . SER A 1 109 ? -2.627 5.884 -1.510 1.00 66.81 109 SER A O 1
ATOM 907 N N . THR A 1 110 ? -0.861 4.527 -1.322 1.00 62.62 110 THR A N 1
ATOM 908 C CA . THR A 1 110 ? -0.962 4.349 0.137 1.00 62.62 110 THR A CA 1
ATOM 909 C C . THR A 1 110 ? 0.388 4.380 0.842 1.00 62.62 110 THR A C 1
ATOM 911 O O . THR A 1 110 ? 1.423 4.137 0.224 1.00 62.62 110 THR A O 1
ATOM 914 N N . THR A 1 111 ? 0.365 4.579 2.169 1.00 59.16 111 THR A N 1
ATOM 915 C CA . THR A 1 111 ? 1.557 4.536 3.036 1.00 59.16 111 THR A CA 1
ATOM 916 C C . THR A 1 111 ? 2.396 3.284 2.778 1.00 59.16 111 THR A C 1
ATOM 918 O O . THR A 1 111 ? 1.837 2.189 2.675 1.00 59.16 111 THR A O 1
ATOM 921 N N . GLY A 1 112 ? 3.714 3.472 2.663 1.00 63.69 112 GLY A N 1
ATOM 922 C CA . GLY A 1 112 ? 4.651 2.484 2.130 1.00 63.69 112 GLY A CA 1
ATOM 923 C C . GLY A 1 112 ? 4.649 1.130 2.842 1.00 63.69 112 GLY A C 1
ATOM 924 O O . GLY A 1 112 ? 4.457 1.034 4.054 1.00 63.69 112 GLY A O 1
ATOM 925 N N . ILE A 1 113 ? 4.907 0.082 2.060 1.00 71.06 113 ILE A N 1
ATOM 926 C CA . ILE A 1 113 ? 5.315 -1.231 2.568 1.00 71.06 113 ILE A CA 1
ATOM 927 C C . ILE A 1 113 ? 6.807 -1.180 2.882 1.00 71.06 113 ILE A C 1
ATOM 929 O O . ILE A 1 113 ? 7.586 -0.564 2.149 1.00 71.06 113 ILE A O 1
ATOM 933 N N . ARG A 1 114 ? 7.236 -1.836 3.963 1.00 68.50 114 ARG A N 1
ATOM 934 C CA . ARG A 1 114 ? 8.637 -1.808 4.369 1.00 68.50 114 ARG A CA 1
ATOM 935 C C . ARG A 1 114 ? 9.537 -2.379 3.270 1.00 68.50 114 ARG A C 1
ATOM 937 O O . ARG A 1 114 ? 9.350 -3.494 2.795 1.00 68.50 114 ARG A O 1
ATOM 944 N N . GLY A 1 115 ? 10.558 -1.609 2.893 1.00 70.31 115 GLY A N 1
ATOM 945 C CA . GLY A 1 115 ? 11.506 -2.009 1.850 1.00 70.31 115 GLY A CA 1
ATOM 946 C C . GLY A 1 115 ? 10.935 -1.955 0.430 1.00 70.31 115 GLY A C 1
ATOM 947 O O . GLY A 1 115 ? 11.539 -2.537 -0.469 1.00 70.31 115 GLY A O 1
ATOM 948 N N . LYS A 1 116 ? 9.790 -1.286 0.230 1.00 81.19 116 LYS A N 1
ATOM 949 C CA . LYS A 1 116 ? 9.238 -0.977 -1.090 1.00 81.19 116 LYS A CA 1
ATOM 950 C C . LYS A 1 116 ? 9.160 0.528 -1.319 1.00 81.19 116 LYS A C 1
ATOM 952 O O . LYS A 1 116 ? 8.801 1.275 -0.412 1.00 81.19 116 LYS A O 1
ATOM 957 N N . VAL A 1 117 ? 9.447 0.943 -2.546 1.00 82.19 117 VAL A N 1
ATOM 958 C CA . VAL A 1 117 ? 9.251 2.313 -3.030 1.00 82.19 117 VAL A CA 1
ATOM 959 C C . VAL A 1 117 ? 7.871 2.421 -3.661 1.00 82.19 117 VAL A C 1
ATOM 961 O O . VAL A 1 117 ? 7.545 1.667 -4.580 1.00 82.19 117 VAL A O 1
ATOM 964 N N . THR A 1 118 ? 7.054 3.344 -3.162 1.00 83.19 118 THR A N 1
ATOM 965 C CA . THR A 1 118 ? 5.707 3.593 -3.680 1.00 83.19 118 THR A CA 1
ATOM 966 C C . THR A 1 118 ? 5.776 4.549 -4.869 1.00 83.19 118 THR A C 1
ATOM 968 O O . THR A 1 118 ? 6.223 5.674 -4.704 1.00 83.19 118 THR A O 1
ATOM 971 N N . LEU A 1 119 ? 5.323 4.121 -6.053 1.00 80.81 119 LEU A N 1
ATOM 972 C CA . LEU A 1 119 ? 5.453 4.915 -7.290 1.00 80.81 119 LEU A CA 1
ATOM 973 C C . LEU A 1 119 ? 4.239 5.791 -7.637 1.00 80.81 119 LEU A C 1
ATOM 975 O O . LEU A 1 119 ? 4.365 6.714 -8.438 1.00 80.81 119 LEU A O 1
ATOM 979 N N . ASN A 1 120 ? 3.059 5.497 -7.087 1.00 74.62 120 ASN A N 1
ATOM 980 C CA . ASN A 1 120 ? 1.805 6.147 -7.497 1.00 74.62 120 ASN A CA 1
ATOM 981 C C . ASN A 1 120 ? 1.795 7.658 -7.215 1.00 74.62 120 ASN A C 1
ATOM 983 O O . ASN A 1 120 ? 1.118 8.405 -7.909 1.00 74.62 120 ASN A O 1
ATOM 987 N N . ASP A 1 121 ? 2.539 8.102 -6.203 1.00 69.62 121 ASP A N 1
ATOM 988 C CA . ASP A 1 121 ? 2.616 9.517 -5.833 1.00 69.62 121 ASP A CA 1
ATOM 989 C C . ASP A 1 121 ? 3.562 10.302 -6.764 1.00 69.62 121 ASP A C 1
ATOM 991 O O . ASP A 1 121 ? 3.522 11.530 -6.807 1.00 69.62 121 ASP A O 1
ATOM 995 N N . ASN A 1 122 ? 4.400 9.600 -7.537 1.00 70.50 122 ASN A N 1
ATOM 996 C CA . ASN A 1 122 ? 5.391 10.177 -8.447 1.00 70.50 122 ASN A CA 1
ATOM 997 C C . ASN A 1 122 ? 4.897 10.292 -9.890 1.00 70.50 122 ASN A C 1
ATOM 999 O O . ASN A 1 122 ? 5.437 11.091 -10.653 1.00 70.50 122 ASN A O 1
ATOM 1003 N N . TYR A 1 123 ? 3.911 9.481 -10.274 1.00 77.25 123 TYR A N 1
ATOM 1004 C CA . TYR A 1 123 ? 3.472 9.336 -11.657 1.00 77.25 123 TYR A CA 1
ATOM 1005 C C . TYR A 1 123 ? 1.943 9.336 -11.733 1.00 77.25 123 TYR A C 1
ATOM 1007 O O . TYR A 1 123 ? 1.299 8.396 -11.278 1.00 77.25 123 TYR A O 1
ATOM 1015 N N . GLU A 1 124 ? 1.364 10.378 -12.338 1.00 68.19 124 GLU A N 1
ATOM 1016 C CA . GLU A 1 124 ? -0.088 10.476 -12.570 1.00 68.19 124 GLU A CA 1
ATOM 1017 C C . GLU A 1 124 ? -0.531 9.585 -13.751 1.00 68.19 124 GLU A C 1
ATOM 1019 O O . GLU A 1 124 ? -1.575 8.948 -13.689 1.00 68.19 124 GLU A O 1
ATOM 1024 N N . ASP A 1 125 ? 0.322 9.471 -14.776 1.00 66.44 125 ASP A N 1
ATOM 1025 C CA . ASP A 1 125 ? 0.239 8.579 -15.943 1.00 66.44 125 ASP A CA 1
ATOM 1026 C C . ASP A 1 125 ? 1.653 8.416 -16.541 1.00 66.44 125 ASP A C 1
ATOM 1028 O O . ASP A 1 125 ? 2.461 9.329 -16.362 1.00 66.44 125 ASP A O 1
ATOM 1032 N N . PRO A 1 126 ? 2.001 7.335 -17.271 1.00 65.69 126 PRO A N 1
ATOM 1033 C CA . PRO A 1 126 ? 1.198 6.152 -17.561 1.00 65.69 126 PRO A CA 1
ATOM 1034 C C . PRO A 1 126 ? 1.377 5.089 -16.469 1.00 65.69 126 PRO A C 1
ATOM 1036 O O . PRO A 1 126 ? 2.493 4.689 -16.157 1.00 65.69 126 PRO A O 1
ATOM 1039 N N . LYS A 1 127 ? 0.283 4.576 -15.910 1.00 74.88 127 LYS A N 1
ATOM 1040 C CA . LYS A 1 127 ? 0.311 3.456 -14.951 1.00 74.88 127 LYS A CA 1
ATOM 1041 C C . LYS A 1 127 ? 0.650 2.117 -15.616 1.00 74.88 127 LYS A C 1
ATOM 1043 O O . LYS A 1 127 ? 1.408 1.313 -15.068 1.00 74.88 127 LYS A O 1
ATOM 1048 N N . ASP A 1 128 ? 0.112 1.905 -16.813 1.00 74.69 128 ASP A N 1
ATOM 1049 C CA . ASP A 1 128 ? 0.181 0.631 -17.536 1.00 74.69 128 ASP A CA 1
ATOM 1050 C C . ASP A 1 128 ? 1.624 0.256 -17.896 1.00 74.69 128 ASP A C 1
ATOM 1052 O O . ASP A 1 128 ? 1.983 -0.916 -17.901 1.00 74.69 128 ASP A O 1
ATOM 1056 N N . ILE A 1 129 ? 2.515 1.235 -18.099 1.00 77.81 129 ILE A N 1
ATOM 1057 C CA . ILE A 1 129 ? 3.930 0.922 -18.323 1.00 77.81 129 ILE A CA 1
ATOM 1058 C C . ILE A 1 129 ? 4.600 0.328 -17.090 1.00 77.81 129 ILE A C 1
ATOM 1060 O O . ILE A 1 129 ? 5.374 -0.616 -17.215 1.00 77.81 129 ILE A O 1
ATOM 1064 N N . PHE A 1 130 ? 4.310 0.828 -15.893 1.00 81.62 130 PHE A N 1
ATOM 1065 C CA . PHE A 1 130 ? 4.942 0.283 -14.700 1.00 81.62 130 PHE A CA 1
ATOM 1066 C C . PHE A 1 130 ? 4.414 -1.117 -14.414 1.00 81.62 130 PHE A C 1
ATOM 1068 O O . PHE A 1 130 ? 5.203 -2.017 -14.151 1.00 81.62 130 PHE A O 1
ATOM 1075 N N . ILE A 1 131 ? 3.104 -1.322 -14.524 1.00 80.00 131 ILE A N 1
ATOM 1076 C CA . ILE A 1 131 ? 2.479 -2.595 -14.160 1.00 80.00 131 ILE A CA 1
ATOM 1077 C C . ILE A 1 131 ? 2.594 -3.621 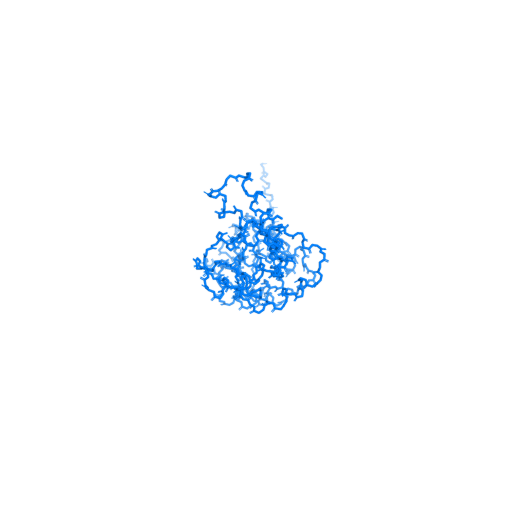-15.289 1.00 80.00 131 ILE A C 1
ATOM 1079 O O . ILE A 1 131 ? 3.150 -4.697 -15.079 1.00 80.00 131 ILE A O 1
ATOM 1083 N N . ASP A 1 132 ? 2.104 -3.298 -16.485 1.00 73.38 132 ASP A N 1
ATOM 1084 C CA . ASP A 1 132 ? 1.942 -4.272 -17.570 1.00 73.38 132 ASP A CA 1
ATOM 1085 C C . ASP A 1 132 ? 3.235 -4.490 -18.361 1.00 73.38 132 ASP A C 1
ATOM 1087 O O . ASP A 1 132 ? 3.479 -5.591 -18.856 1.00 73.38 132 ASP A O 1
ATOM 1091 N N . ILE A 1 133 ? 4.075 -3.455 -18.477 1.00 73.50 133 ILE A N 1
ATOM 1092 C CA . ILE A 1 133 ? 5.294 -3.503 -19.298 1.00 73.50 133 ILE A CA 1
ATOM 1093 C C . ILE A 1 133 ? 6.517 -3.833 -18.436 1.00 73.50 133 ILE A C 1
ATOM 1095 O O . ILE A 1 133 ? 7.222 -4.803 -18.708 1.00 73.50 133 ILE A O 1
ATOM 1099 N N . LEU A 1 134 ? 6.773 -3.045 -17.389 1.00 77.50 134 LEU A N 1
ATOM 1100 C CA . LEU A 1 134 ? 7.920 -3.232 -16.498 1.00 77.50 134 LEU A CA 1
ATOM 1101 C C . LEU A 1 134 ? 7.673 -4.310 -15.436 1.00 77.50 134 LEU A C 1
ATOM 1103 O O . LEU A 1 134 ? 8.627 -4.773 -14.819 1.00 77.50 134 LEU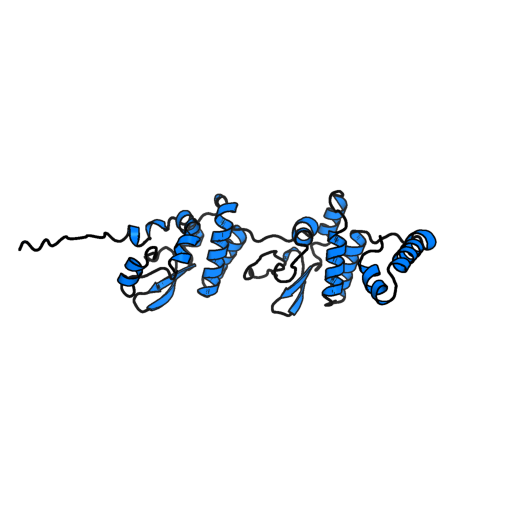 A O 1
ATOM 1107 N N . GLY A 1 135 ? 6.426 -4.740 -15.222 1.00 75.31 135 GLY A N 1
ATOM 1108 C CA . GLY A 1 135 ? 6.105 -5.810 -14.276 1.00 75.31 135 GLY A CA 1
ATOM 1109 C C . GLY A 1 135 ? 6.186 -5.393 -12.805 1.00 75.31 135 GLY A C 1
ATOM 1110 O O . GLY A 1 135 ? 6.374 -6.245 -11.932 1.00 75.31 135 GLY A O 1
ATOM 1111 N N . VAL A 1 136 ? 6.062 -4.097 -12.506 1.00 83.19 136 VAL A N 1
ATOM 1112 C CA . VAL A 1 136 ? 5.956 -3.596 -11.132 1.00 83.19 136 VAL A CA 1
ATOM 1113 C C . VAL A 1 136 ? 4.713 -4.189 -10.490 1.00 83.19 136 VAL A C 1
ATOM 1115 O O . VAL A 1 136 ? 3.601 -4.094 -11.011 1.00 83.19 136 VAL A O 1
ATOM 1118 N N . LYS A 1 137 ? 4.899 -4.796 -9.319 1.00 82.44 137 LYS A N 1
ATOM 1119 C CA . LYS A 1 137 ? 3.791 -5.396 -8.581 1.00 82.44 137 LYS A CA 1
ATOM 1120 C C . LYS A 1 137 ? 2.851 -4.311 -8.063 1.00 82.44 137 LYS A C 1
ATOM 1122 O O . LYS A 1 137 ? 3.283 -3.251 -7.609 1.00 82.44 137 LYS A O 1
ATOM 1127 N N . THR A 1 138 ? 1.559 -4.605 -8.083 1.00 81.56 138 THR A N 1
ATOM 1128 C CA . THR A 1 138 ? 0.555 -3.830 -7.354 1.00 81.56 138 THR A CA 1
ATOM 1129 C C . THR A 1 138 ? 0.464 -4.312 -5.914 1.00 81.56 138 THR A C 1
ATOM 1131 O O . THR A 1 138 ? 0.798 -5.461 -5.610 1.00 81.56 138 THR A O 1
ATOM 1134 N N . LEU A 1 139 ? -0.009 -3.441 -5.024 1.00 81.06 139 LEU A N 1
ATOM 1135 C CA . LEU A 1 139 ? -0.365 -3.840 -3.665 1.00 81.06 139 LEU A CA 1
ATOM 1136 C C . LEU A 1 139 ? -1.395 -4.985 -3.701 1.00 81.06 139 LEU A C 1
ATOM 1138 O O . LEU A 1 139 ? -2.384 -4.893 -4.422 1.00 81.06 139 LEU A O 1
ATOM 1142 N N . THR A 1 140 ? -1.154 -6.044 -2.926 1.00 83.31 140 THR A N 1
ATOM 1143 C CA . THR A 1 140 ? -2.071 -7.189 -2.766 1.00 83.31 140 THR A CA 1
ATOM 1144 C C . THR A 1 140 ? -2.485 -7.324 -1.308 1.00 83.31 140 THR A C 1
ATOM 1146 O O . THR A 1 140 ? -1.765 -6.861 -0.416 1.00 83.31 140 THR A O 1
ATOM 1149 N N . LEU A 1 141 ? -3.617 -7.985 -1.050 1.00 83.94 141 LEU A N 1
ATOM 1150 C CA . LEU A 1 141 ? -4.107 -8.213 0.309 1.00 83.94 141 LEU A CA 1
ATOM 1151 C C . LEU A 1 141 ? -3.069 -8.965 1.155 1.00 83.94 141 LEU A C 1
ATOM 1153 O O . LEU A 1 141 ? -2.811 -8.577 2.291 1.00 83.94 141 LEU A O 1
ATOM 1157 N N . GLN A 1 142 ? -2.418 -9.981 0.575 1.00 84.75 142 GLN A N 1
ATOM 1158 C CA . GLN A 1 142 ? -1.389 -10.777 1.251 1.00 84.75 142 GLN A CA 1
ATOM 1159 C C . GLN A 1 142 ? -0.188 -9.928 1.690 1.00 84.75 142 GLN A C 1
ATOM 1161 O O . GLN A 1 142 ? 0.296 -10.079 2.804 1.00 84.75 142 GLN A O 1
ATOM 1166 N N . MET A 1 143 ? 0.270 -8.992 0.853 1.00 85.56 143 MET A N 1
ATOM 1167 C CA . MET A 1 143 ? 1.388 -8.116 1.223 1.00 85.56 143 MET A CA 1
ATOM 1168 C C . MET A 1 143 ? 1.031 -7.176 2.381 1.00 85.56 143 MET A C 1
ATOM 1170 O O . MET A 1 143 ? 1.890 -6.879 3.208 1.00 85.56 143 MET A O 1
ATOM 1174 N N . VAL A 1 144 ? -0.220 -6.705 2.449 1.00 86.94 144 VAL A N 1
ATOM 1175 C CA . VAL A 1 144 ? -0.700 -5.900 3.585 1.00 86.94 144 VAL A CA 1
ATOM 1176 C C . VAL A 1 144 ? -0.818 -6.755 4.847 1.00 86.94 144 VAL A C 1
ATOM 1178 O O . VAL A 1 144 ? -0.477 -6.274 5.926 1.00 86.94 144 VAL A O 1
ATOM 1181 N N . ASP A 1 145 ? -1.269 -8.006 4.716 1.00 87.56 145 ASP A N 1
ATOM 1182 C CA . ASP A 1 145 ? -1.350 -8.964 5.824 1.00 87.56 145 ASP A CA 1
ATOM 1183 C C . ASP A 1 145 ? 0.030 -9.242 6.429 1.00 87.56 145 ASP A C 1
ATOM 1185 O O . ASP A 1 145 ? 0.248 -9.001 7.616 1.00 87.56 145 ASP A O 1
ATOM 1189 N N . ASP A 1 146 ? 0.995 -9.646 5.598 1.00 87.81 146 ASP A N 1
ATOM 1190 C CA . ASP A 1 146 ? 2.369 -9.938 6.017 1.00 87.81 146 ASP A CA 1
ATOM 1191 C C . ASP A 1 146 ? 2.990 -8.727 6.737 1.00 87.81 146 ASP A C 1
ATOM 1193 O O . ASP A 1 146 ? 3.545 -8.840 7.834 1.00 87.81 146 ASP A O 1
ATOM 1197 N N . GLU A 1 147 ? 2.821 -7.534 6.165 1.00 87.56 147 GLU A N 1
ATOM 1198 C CA . GLU A 1 147 ? 3.304 -6.280 6.739 1.00 87.56 147 GLU A CA 1
ATOM 1199 C C . GLU A 1 147 ? 2.615 -5.952 8.082 1.00 87.56 147 GLU A C 1
ATOM 1201 O O . GLU A 1 147 ? 3.279 -5.498 9.019 1.00 87.56 147 GLU A O 1
ATOM 1206 N N . LEU A 1 148 ? 1.305 -6.195 8.223 1.00 88.31 148 LEU A N 1
ATOM 1207 C CA . LEU A 1 148 ? 0.587 -6.051 9.497 1.00 88.31 148 LEU A CA 1
ATOM 1208 C C . LEU A 1 148 ? 1.128 -7.024 10.552 1.00 88.31 148 LEU A C 1
ATOM 1210 O O . LEU A 1 148 ? 1.399 -6.609 11.682 1.00 88.31 148 LEU A O 1
ATOM 1214 N N . LEU A 1 149 ? 1.327 -8.295 10.197 1.00 89.88 149 LEU A N 1
ATOM 1215 C CA . LEU A 1 149 ? 1.832 -9.332 11.102 1.00 89.88 149 LEU A CA 1
ATOM 1216 C C . LEU A 1 149 ? 3.262 -9.041 11.579 1.00 89.88 149 LEU A C 1
ATOM 1218 O O . LEU A 1 149 ? 3.591 -9.281 12.752 1.00 89.88 149 LEU A O 1
ATOM 1222 N N . GLU A 1 150 ? 4.111 -8.516 10.695 1.00 88.50 150 GLU A N 1
ATOM 1223 C CA . GLU A 1 150 ? 5.500 -8.177 10.999 1.00 88.50 150 GLU A CA 1
ATOM 1224 C C . GLU A 1 150 ? 5.636 -6.915 11.858 1.00 88.50 150 GLU A C 1
ATOM 1226 O O . GLU A 1 150 ? 6.462 -6.885 12.782 1.00 88.50 150 GLU A O 1
ATOM 1231 N N . THR A 1 151 ? 4.843 -5.869 11.592 1.00 86.62 151 THR A N 1
ATOM 1232 C CA . THR A 1 151 ? 5.016 -4.574 12.267 1.00 86.62 151 THR A CA 1
ATOM 1233 C C . THR A 1 151 ? 4.103 -4.348 13.462 1.00 86.62 151 THR A C 1
ATOM 1235 O O . THR A 1 151 ? 4.362 -3.410 14.216 1.00 86.62 151 THR A O 1
ATOM 1238 N N . SER A 1 152 ? 3.104 -5.203 13.711 1.00 84.94 152 SER A N 1
ATOM 1239 C CA . SER A 1 152 ? 2.068 -4.993 14.740 1.00 84.94 152 SER A CA 1
ATOM 1240 C C . SER A 1 152 ? 2.600 -4.563 16.117 1.00 84.94 152 SER A C 1
ATOM 1242 O O . SER A 1 152 ? 1.962 -3.803 16.832 1.00 84.94 152 SER A O 1
ATOM 1244 N N . ARG A 1 153 ? 3.782 -5.047 16.524 1.00 85.94 153 ARG A N 1
ATOM 1245 C CA . ARG A 1 153 ? 4.376 -4.756 17.845 1.00 85.94 153 ARG A CA 1
ATOM 1246 C C . ARG A 1 153 ? 5.147 -3.436 17.922 1.00 85.94 153 ARG A C 1
ATOM 1248 O O . ARG A 1 153 ? 5.526 -3.031 19.016 1.00 85.94 153 ARG A O 1
ATOM 1255 N N . ARG A 1 154 ? 5.474 -2.831 16.780 1.00 85.94 154 ARG A N 1
ATOM 1256 C CA . ARG A 1 154 ? 6.312 -1.622 16.677 1.00 85.94 154 ARG A CA 1
ATOM 1257 C C . ARG A 1 154 ? 5.576 -0.452 16.037 1.00 85.94 154 ARG A C 1
ATOM 1259 O O . ARG A 1 154 ? 6.007 0.680 16.220 1.00 85.94 154 ARG A O 1
ATOM 1266 N N . SER A 1 155 ? 4.515 -0.730 15.284 1.00 85.25 155 SER A N 1
ATOM 1267 C CA . SER A 1 155 ? 3.702 0.286 14.632 1.00 85.25 155 SER A CA 1
ATOM 1268 C C . SER A 1 155 ? 2.954 1.144 15.639 1.00 85.25 155 SER A C 1
ATOM 1270 O O . SER A 1 155 ? 2.504 0.685 16.689 1.00 85.25 155 SER A O 1
ATOM 1272 N N . THR A 1 156 ? 2.795 2.409 15.280 1.00 89.06 156 THR A N 1
ATOM 1273 C CA . THR A 1 156 ? 1.905 3.329 15.980 1.00 89.06 156 THR A CA 1
ATOM 1274 C C . THR A 1 156 ? 0.438 2.974 15.714 1.00 89.06 156 THR A C 1
ATOM 1276 O O . THR A 1 156 ? 0.106 2.241 14.775 1.00 89.06 156 THR A O 1
ATOM 1279 N N . ILE A 1 157 ? -0.468 3.528 16.526 1.00 89.00 157 ILE A N 1
ATOM 1280 C CA . ILE A 1 157 ? -1.918 3.388 16.322 1.00 89.00 157 ILE A CA 1
ATOM 1281 C C . ILE A 1 157 ? -2.322 3.903 14.933 1.00 89.00 157 ILE A C 1
ATOM 1283 O O . ILE A 1 157 ? -3.055 3.220 14.222 1.00 89.00 157 ILE A O 1
ATOM 1287 N N . GLY A 1 158 ? -1.808 5.068 14.524 1.00 87.06 158 GLY A N 1
ATOM 1288 C CA . GLY A 1 158 ? -2.123 5.681 13.231 1.00 87.06 158 GLY A CA 1
ATOM 1289 C C . GLY A 1 158 ? -1.686 4.824 12.041 1.00 87.06 158 GLY A C 1
ATOM 1290 O O . GLY A 1 158 ? -2.495 4.547 11.161 1.00 87.06 158 GLY A O 1
ATOM 1291 N N . GLU A 1 159 ? -0.442 4.337 12.040 1.00 86.25 159 GLU A N 1
ATOM 1292 C CA . GLU A 1 159 ? 0.063 3.450 10.979 1.00 86.25 159 GLU A CA 1
ATOM 1293 C C . GLU A 1 159 ? -0.742 2.150 10.890 1.00 86.25 159 GLU A C 1
ATOM 1295 O O . GLU A 1 159 ? -1.084 1.697 9.799 1.00 86.25 159 GLU A O 1
ATOM 1300 N N . THR A 1 160 ? -1.073 1.562 12.042 1.00 90.19 160 THR A N 1
ATOM 1301 C CA . THR A 1 160 ? -1.851 0.319 12.107 1.00 90.19 160 THR A CA 1
ATOM 1302 C C . THR A 1 160 ? -3.265 0.530 11.578 1.00 90.19 160 THR A C 1
ATOM 1304 O O . THR A 1 160 ? -3.726 -0.258 10.754 1.00 90.19 160 THR A O 1
ATOM 1307 N N . LYS A 1 161 ? -3.931 1.626 11.971 1.00 90.38 161 LYS A N 1
ATOM 1308 C CA . LYS A 1 161 ? -5.242 2.007 11.427 1.00 90.38 161 LYS A CA 1
ATOM 1309 C C . LYS A 1 161 ? -5.186 2.137 9.908 1.00 90.38 161 LYS A C 1
ATOM 1311 O O . LYS A 1 161 ? -6.006 1.525 9.233 1.00 90.38 161 LYS A O 1
ATOM 1316 N N . SER A 1 162 ? -4.211 2.870 9.367 1.00 86.38 162 SER A N 1
ATOM 1317 C CA . SER A 1 162 ? -4.046 3.026 7.915 1.00 86.38 162 SER A CA 1
ATOM 1318 C C . SER A 1 162 ? -3.890 1.679 7.207 1.00 86.38 162 SER A C 1
ATOM 1320 O O . SER A 1 162 ? -4.564 1.426 6.213 1.00 86.38 162 SER A O 1
ATOM 1322 N N . LYS A 1 163 ? -3.069 0.768 7.739 1.00 87.94 163 LYS A N 1
ATOM 1323 C CA . LYS A 1 163 ? -2.890 -0.572 7.159 1.00 87.94 163 LYS A CA 1
ATOM 1324 C C . LYS A 1 163 ? -4.171 -1.413 7.207 1.00 87.94 163 LYS A C 1
ATOM 1326 O O . LYS A 1 163 ? -4.529 -2.009 6.196 1.00 87.94 163 LYS A O 1
ATOM 1331 N N . VAL A 1 164 ? -4.899 -1.412 8.328 1.00 90.38 164 VAL A N 1
ATOM 1332 C CA . VAL A 1 164 ? -6.208 -2.092 8.447 1.00 90.38 164 VAL A CA 1
ATOM 1333 C C . VAL A 1 164 ? -7.222 -1.514 7.456 1.00 90.38 164 VAL A C 1
ATOM 1335 O O . VAL A 1 164 ? -7.988 -2.257 6.846 1.00 90.38 164 VAL A O 1
ATOM 1338 N N . TRP A 1 165 ? -7.197 -0.200 7.234 1.00 88.12 165 TRP A N 1
ATOM 1339 C CA . TRP A 1 165 ? -8.021 0.458 6.224 1.00 88.12 165 TRP A CA 1
ATOM 1340 C C . TRP A 1 165 ? -7.750 -0.051 4.811 1.00 88.12 165 TRP A C 1
ATOM 1342 O O . TRP A 1 165 ? -8.695 -0.359 4.082 1.00 88.12 165 TRP A O 1
ATOM 1352 N N . PHE A 1 166 ? -6.480 -0.175 4.431 1.00 83.00 166 PHE A N 1
ATOM 1353 C CA . PHE A 1 166 ? -6.107 -0.714 3.123 1.00 83.00 166 PHE A CA 1
ATOM 1354 C C . PHE A 1 166 ? -6.441 -2.187 2.987 1.00 83.00 166 PHE A C 1
ATOM 1356 O O . PHE A 1 166 ? -6.991 -2.593 1.965 1.00 83.00 166 PHE A O 1
ATOM 1363 N N . PHE A 1 167 ? -6.202 -2.962 4.041 1.00 88.69 167 PHE A N 1
ATOM 1364 C CA . PHE A 1 167 ? -6.626 -4.350 4.101 1.00 88.69 167 PHE A CA 1
ATOM 1365 C C . PHE A 1 167 ? -8.136 -4.468 3.841 1.00 88.69 167 PHE A C 1
ATOM 1367 O O . PHE A 1 167 ? -8.565 -5.209 2.960 1.00 88.69 167 PHE A O 1
ATOM 1374 N N . ASN A 1 168 ? -8.953 -3.658 4.523 1.00 89.31 168 ASN A N 1
ATOM 1375 C CA . ASN A 1 168 ? -10.400 -3.624 4.320 1.00 89.31 168 ASN A CA 1
ATOM 1376 C C . ASN A 1 168 ? -10.810 -3.194 2.902 1.00 89.31 168 ASN A C 1
ATOM 1378 O O . ASN A 1 168 ? -11.785 -3.717 2.373 1.00 89.31 168 ASN A O 1
ATOM 1382 N N . ALA A 1 169 ? -10.080 -2.274 2.269 1.00 85.19 169 ALA A N 1
ATOM 1383 C CA . ALA A 1 169 ? -10.362 -1.858 0.895 1.00 85.19 169 ALA A CA 1
ATOM 1384 C C . ALA A 1 169 ? -10.073 -2.965 -0.137 1.00 85.19 169 ALA A C 1
ATOM 1386 O O . ALA A 1 169 ? -10.787 -3.070 -1.133 1.00 85.19 169 ALA A O 1
ATOM 1387 N N . LEU A 1 170 ? -9.053 -3.796 0.106 1.00 84.75 170 LEU A N 1
ATOM 1388 C CA . LEU A 1 170 ? -8.674 -4.916 -0.766 1.00 84.75 170 LEU A CA 1
ATOM 1389 C C . LEU A 1 170 ? -9.502 -6.178 -0.507 1.00 84.75 170 LEU A C 1
ATOM 1391 O O . LEU A 1 170 ? -9.697 -6.984 -1.420 1.00 84.75 170 LEU A O 1
ATOM 1395 N N . LEU A 1 171 ? -10.030 -6.329 0.714 1.00 86.62 171 LEU A N 1
ATOM 1396 C CA . LEU A 1 171 ? -10.800 -7.496 1.131 1.00 86.62 171 LEU A CA 1
ATOM 1397 C C . LEU A 1 171 ? -11.863 -7.899 0.100 1.00 86.62 171 LEU A C 1
ATOM 1399 O O . LEU A 1 171 ? -11.782 -9.032 -0.355 1.00 86.62 171 LEU A O 1
ATOM 1403 N N . PRO A 1 172 ? -12.819 -7.046 -0.335 1.00 83.75 172 PRO A N 1
ATOM 1404 C CA . PRO A 1 172 ? -13.885 -7.427 -1.272 1.00 83.75 172 PRO A CA 1
ATOM 1405 C C . PRO A 1 172 ? -13.419 -8.121 -2.555 1.00 83.75 172 PRO A C 1
ATOM 1407 O O . PRO A 1 172 ? -14.135 -8.978 -3.068 1.00 83.75 172 PRO A O 1
ATOM 1410 N N . THR A 1 173 ? -12.231 -7.774 -3.046 1.00 80.31 173 THR A N 1
ATOM 1411 C CA . THR A 1 173 ? -11.667 -8.303 -4.292 1.00 80.31 173 THR A CA 1
ATOM 1412 C C . THR A 1 173 ? -10.902 -9.612 -4.069 1.00 80.31 173 THR A C 1
ATOM 1414 O O . THR A 1 173 ? -10.898 -10.475 -4.943 1.00 80.31 173 THR A O 1
ATOM 1417 N N . GLU A 1 174 ? -10.293 -9.796 -2.892 1.00 79.44 174 GLU A N 1
ATOM 1418 C CA . GLU A 1 174 ? -9.321 -10.868 -2.613 1.00 79.44 174 GLU A CA 1
ATOM 1419 C C . GLU A 1 174 ? -9.708 -11.782 -1.424 1.00 79.44 174 GLU A C 1
ATOM 1421 O O . GLU A 1 174 ? -8.891 -12.585 -0.970 1.00 79.44 174 GLU A O 1
ATOM 1426 N N . ARG A 1 175 ? -10.965 -11.720 -0.935 1.00 69.44 175 ARG A N 1
ATOM 1427 C CA . ARG A 1 175 ? -11.452 -12.402 0.297 1.00 69.44 175 ARG A CA 1
ATOM 1428 C C . ARG A 1 175 ? -11.039 -13.867 0.441 1.00 69.44 175 ARG A C 1
ATOM 1430 O O . ARG A 1 175 ? -10.879 -14.349 1.556 1.00 69.44 175 ARG A O 1
ATOM 1437 N N . HIS A 1 176 ? -10.920 -14.596 -0.665 1.00 64.31 176 HIS A N 1
ATOM 1438 C CA . HIS A 1 176 ? -10.680 -16.039 -0.658 1.00 64.31 176 HIS A CA 1
ATOM 1439 C C . HIS A 1 176 ? -9.256 -16.448 -0.254 1.00 64.31 176 HIS A C 1
ATOM 1441 O O . HIS A 1 176 ? -9.013 -17.642 -0.097 1.00 64.31 176 HIS A O 1
ATOM 1447 N N . CYS A 1 177 ? -8.324 -15.501 -0.100 1.00 59.22 177 CYS A N 1
ATOM 1448 C CA . CYS A 1 177 ? -6.909 -15.816 0.091 1.00 59.22 177 CYS A CA 1
ATOM 1449 C C . CYS A 1 177 ? -6.407 -15.723 1.545 1.00 59.22 177 CYS A C 1
ATOM 1451 O O . CYS A 1 177 ? -5.307 -16.201 1.816 1.00 59.22 177 CYS A O 1
ATOM 1453 N N . ALA A 1 178 ? -7.169 -15.134 2.475 1.00 72.88 178 ALA A N 1
ATOM 1454 C CA . ALA A 1 178 ? -6.657 -14.783 3.805 1.00 72.88 178 ALA A CA 1
ATOM 1455 C C . ALA A 1 178 ? -7.419 -15.476 4.950 1.00 72.88 178 ALA A C 1
ATOM 1457 O O . ALA A 1 178 ? -8.645 -15.363 5.053 1.00 72.88 178 ALA A O 1
ATOM 1458 N N . ASP A 1 179 ? -6.674 -16.158 5.825 1.00 85.19 179 ASP A N 1
ATOM 1459 C CA . ASP A 1 179 ? -7.145 -16.668 7.119 1.00 85.19 179 ASP A CA 1
ATOM 1460 C C . ASP A 1 179 ? -7.050 -15.543 8.169 1.00 85.19 179 ASP A C 1
ATOM 1462 O O . ASP A 1 179 ? -5.969 -14.978 8.334 1.00 85.19 179 ASP A O 1
ATOM 1466 N N . PRO A 1 180 ? -8.134 -15.184 8.883 1.00 89.38 180 PRO A N 1
ATOM 1467 C CA . PRO A 1 180 ? -8.091 -14.136 9.902 1.00 89.38 180 PRO A CA 1
ATOM 1468 C C . PRO A 1 180 ? -7.329 -14.521 11.176 1.00 89.38 180 PRO A C 1
ATOM 1470 O O . PRO A 1 180 ? -6.932 -13.628 11.929 1.00 89.38 180 PRO A O 1
ATOM 1473 N N . ALA A 1 181 ? -7.118 -15.813 11.456 1.00 90.94 181 ALA A N 1
ATOM 1474 C CA . ALA A 1 181 ? -6.572 -16.264 12.738 1.00 90.94 181 ALA A CA 1
ATOM 1475 C C . ALA A 1 181 ? -5.206 -15.640 13.108 1.00 90.94 181 ALA A C 1
ATOM 1477 O O . ALA A 1 181 ? -5.087 -15.123 14.223 1.00 90.94 181 ALA A O 1
ATOM 1478 N N . PRO A 1 182 ? -4.197 -15.580 12.211 1.00 90.88 182 PRO A N 1
ATOM 1479 C CA . PRO A 1 182 ? -2.904 -14.975 12.533 1.00 90.88 182 PRO A CA 1
ATOM 1480 C C . PRO A 1 182 ? -3.010 -13.493 12.900 1.00 90.88 182 PRO A C 1
ATOM 1482 O O . PRO A 1 182 ? -2.283 -13.020 13.775 1.00 90.88 182 PRO A O 1
ATOM 1485 N N . LEU A 1 183 ? -3.919 -12.758 12.253 1.00 90.88 183 LEU A N 1
ATOM 1486 C CA . LEU A 1 183 ? -4.114 -11.331 12.485 1.00 90.88 183 LEU A CA 1
ATOM 1487 C C . LEU A 1 183 ? -4.802 -11.070 13.834 1.00 90.88 183 LEU A C 1
ATOM 1489 O O . LEU A 1 183 ? -4.437 -10.135 14.547 1.00 90.88 183 LEU A O 1
ATOM 1493 N N . LEU A 1 184 ? -5.750 -11.930 14.219 1.00 93.06 184 LEU A N 1
ATOM 1494 C CA . LEU A 1 184 ? -6.475 -11.845 15.492 1.00 93.06 184 LEU A CA 1
ATOM 1495 C C . LEU A 1 184 ? -5.558 -11.992 16.717 1.00 93.06 184 LEU A C 1
ATOM 1497 O O . LEU A 1 184 ? -5.812 -11.368 17.751 1.00 93.06 184 LEU A O 1
ATOM 1501 N N . GLU A 1 185 ? -4.474 -12.761 16.601 1.00 93.25 185 GLU A N 1
ATOM 1502 C CA . GLU A 1 185 ? -3.466 -12.937 17.657 1.00 93.25 185 GLU A CA 1
ATOM 1503 C C . GLU A 1 185 ? -2.534 -11.721 17.816 1.00 93.25 185 GLU A C 1
ATOM 1505 O O . GLU A 1 185 ? -1.803 -11.601 18.806 1.00 93.25 185 GLU A O 1
ATOM 1510 N N . ARG A 1 186 ? -2.525 -10.796 16.850 1.00 93.19 186 ARG A N 1
ATOM 1511 C CA . ARG A 1 186 ? -1.608 -9.652 16.838 1.00 93.19 186 ARG A CA 1
ATOM 1512 C C . ARG A 1 186 ? -2.234 -8.399 17.444 1.00 93.19 186 ARG A C 1
ATOM 1514 O O . ARG A 1 186 ? -3.439 -8.194 17.341 1.00 93.19 186 ARG A O 1
ATOM 1521 N N . PRO A 1 187 ? -1.421 -7.514 18.058 1.00 93.38 187 PRO A N 1
ATOM 1522 C CA . PRO A 1 187 ? -1.883 -6.215 18.528 1.00 93.38 187 PRO A CA 1
ATOM 1523 C C . PRO A 1 187 ? -2.151 -5.270 17.350 1.00 93.38 187 PRO A C 1
ATOM 1525 O O . PRO A 1 187 ? -1.319 -4.430 17.027 1.00 93.38 187 PRO A O 1
ATOM 1528 N N . VAL A 1 188 ? -3.292 -5.441 16.684 1.00 93.56 188 VAL A N 1
ATOM 1529 C CA . VAL A 1 188 ? -3.696 -4.641 15.512 1.00 93.56 188 VAL A CA 1
ATOM 1530 C C . VAL A 1 188 ? -4.981 -3.847 15.741 1.00 93.56 188 VAL A C 1
ATOM 1532 O O . VAL A 1 188 ? -5.326 -2.988 14.934 1.00 93.56 188 VAL A O 1
ATOM 1535 N N . PHE A 1 189 ? -5.682 -4.095 16.850 1.00 94.81 189 PHE A N 1
ATOM 1536 C CA . PHE A 1 189 ? -6.921 -3.405 17.188 1.00 94.81 189 PHE A CA 1
ATOM 1537 C C . PHE A 1 189 ? -6.614 -2.221 18.107 1.00 94.81 189 PHE A C 1
ATOM 1539 O O . PHE A 1 189 ? -6.116 -2.435 19.215 1.00 94.81 189 PHE A O 1
ATOM 1546 N N . PRO A 1 190 ? -6.886 -0.977 17.683 1.00 95.12 190 PRO A N 1
ATOM 1547 C CA . PRO A 1 190 ? -6.702 0.186 18.537 1.00 95.12 190 PRO A CA 1
ATOM 1548 C C . PRO A 1 190 ? -7.846 0.262 19.550 1.00 95.12 190 PRO A C 1
ATOM 1550 O O . PRO A 1 190 ? -9.012 0.289 19.171 1.00 95.12 190 PRO A O 1
ATOM 1553 N N . ILE A 1 191 ? -7.525 0.258 20.841 1.00 95.75 191 ILE A N 1
ATOM 1554 C CA . ILE A 1 191 ? -8.495 0.229 21.938 1.00 95.75 191 ILE A CA 1
ATOM 1555 C C . ILE A 1 191 ? -8.318 1.460 22.823 1.00 95.75 191 ILE A C 1
ATOM 1557 O O . ILE A 1 191 ? -7.206 1.757 23.257 1.00 95.75 191 ILE A O 1
ATOM 1561 N N . ILE A 1 192 ? -9.438 2.105 23.150 1.00 95.31 192 ILE A N 1
ATOM 1562 C CA . ILE A 1 192 ? -9.571 3.084 24.229 1.00 95.31 192 ILE A CA 1
ATOM 1563 C C . ILE A 1 192 ? -10.003 2.348 25.499 1.00 95.31 192 ILE A C 1
ATOM 1565 O O . ILE A 1 192 ? -11.043 1.678 25.535 1.00 95.31 192 ILE A O 1
ATOM 1569 N N . TYR A 1 193 ? -9.207 2.471 26.553 1.00 94.44 193 TYR A N 1
ATOM 1570 C 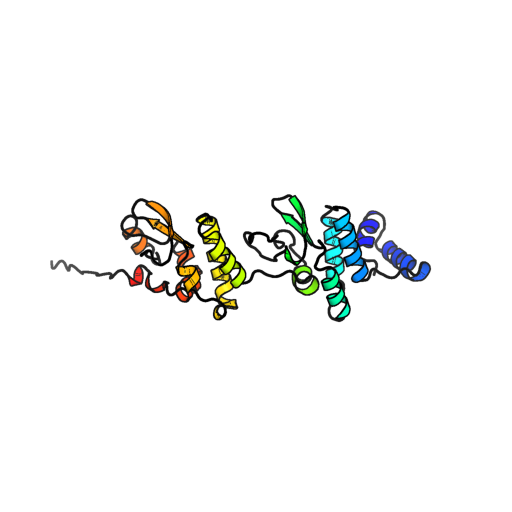CA . TYR A 1 193 ? -9.473 1.896 27.865 1.00 94.44 193 TYR A CA 1
ATOM 1571 C C . TYR A 1 193 ? -10.360 2.824 28.718 1.00 94.44 193 TYR A C 1
ATOM 1573 O O . TYR A 1 193 ? -10.449 4.025 28.455 1.00 94.44 193 TYR A O 1
ATOM 1581 N N . PRO A 1 194 ? -11.028 2.303 29.769 1.00 92.88 194 PRO A N 1
ATOM 1582 C CA . PRO A 1 194 ? -11.894 3.111 30.636 1.00 92.88 194 PRO A CA 1
ATOM 1583 C C . PRO A 1 194 ? -11.201 4.301 31.317 1.00 92.88 194 PRO A C 1
ATOM 1585 O O . PRO A 1 194 ? -11.860 5.282 31.649 1.00 92.88 194 PRO A O 1
ATOM 1588 N N . ASP A 1 195 ? -9.887 4.221 31.523 1.00 91.88 195 ASP A N 1
ATOM 1589 C CA . ASP A 1 195 ? -9.059 5.295 32.080 1.00 91.88 195 ASP A CA 1
ATOM 1590 C C . ASP A 1 195 ? -8.679 6.376 31.049 1.00 91.88 195 ASP A C 1
ATOM 1592 O O . ASP A 1 195 ? -8.033 7.362 31.401 1.00 91.88 195 ASP A O 1
ATOM 1596 N N . GLY A 1 196 ? -9.103 6.213 29.793 1.00 89.44 196 GLY A N 1
ATOM 1597 C CA . GLY A 1 196 ? -8.800 7.108 28.681 1.00 89.44 196 GLY A CA 1
ATOM 1598 C C . GLY A 1 196 ? -7.456 6.834 28.010 1.00 89.44 196 GLY A C 1
ATOM 1599 O O . GLY A 1 196 ? -7.083 7.579 27.110 1.00 89.44 196 GLY A O 1
ATOM 1600 N N . THR A 1 197 ? -6.722 5.797 28.425 1.00 93.56 197 THR A N 1
ATOM 1601 C CA . THR A 1 197 ? -5.502 5.388 27.723 1.00 93.56 197 THR A CA 1
ATOM 1602 C C . THR A 1 197 ? -5.843 4.690 26.411 1.00 93.56 197 THR A C 1
ATOM 1604 O O . THR A 1 197 ? -6.882 4.041 26.284 1.00 93.56 197 THR A O 1
ATOM 1607 N N . GLU A 1 198 ? -4.962 4.823 25.425 1.00 94.31 198 GLU A N 1
ATOM 1608 C CA . GLU A 1 198 ? -5.114 4.209 24.107 1.00 94.31 198 GLU A CA 1
ATOM 1609 C C . GLU A 1 198 ? -3.951 3.256 23.844 1.00 94.31 198 GLU A C 1
ATOM 1611 O O . GLU A 1 198 ? -2.805 3.527 24.213 1.00 94.31 198 GLU A O 1
ATOM 1616 N N . GLY A 1 199 ? -4.232 2.127 23.200 1.00 93.44 199 GLY A N 1
ATOM 1617 C CA . GLY A 1 199 ? -3.200 1.157 22.858 1.00 93.44 199 GLY A CA 1
ATOM 1618 C C . GLY A 1 199 ? -3.658 0.141 21.826 1.00 93.44 199 GLY A C 1
ATOM 1619 O O . GLY A 1 199 ? -4.848 -0.108 21.659 1.00 93.44 199 GLY A O 1
ATOM 1620 N N . LEU A 1 200 ? -2.694 -0.468 21.140 1.00 94.25 200 LEU A N 1
ATOM 1621 C CA . LEU A 1 200 ? -2.953 -1.600 20.256 1.00 94.25 200 LEU A CA 1
ATOM 1622 C C . LEU A 1 200 ? -3.076 -2.887 21.073 1.00 94.25 200 LEU A C 1
ATOM 1624 O O . LEU A 1 200 ? -2.320 -3.124 22.015 1.00 94.25 200 LEU A O 1
ATOM 1628 N N . SER A 1 201 ? -4.041 -3.730 20.732 1.00 94.50 201 SER A N 1
ATOM 1629 C CA . SER A 1 201 ? -4.312 -4.992 21.424 1.00 94.50 201 SER A CA 1
ATOM 1630 C C . SER A 1 201 ? -4.813 -6.053 20.450 1.00 94.50 201 SER A C 1
ATOM 1632 O O . SER A 1 201 ? -5.184 -5.742 19.318 1.00 94.50 201 SER A O 1
ATOM 1634 N N . SER A 1 202 ? -4.732 -7.318 20.861 1.00 94.88 202 SER A N 1
ATOM 1635 C CA . SER A 1 202 ? -5.215 -8.463 20.085 1.00 94.88 202 SER A CA 1
ATOM 1636 C C . SER A 1 202 ? -6.708 -8.696 20.301 1.00 94.88 202 SER A C 1
ATOM 1638 O O . SER A 1 202 ? -7.317 -8.146 21.226 1.00 94.88 202 SER A O 1
ATOM 1640 N N . ALA A 1 203 ? -7.299 -9.558 19.474 1.00 93.88 203 ALA A N 1
ATOM 1641 C CA . ALA A 1 203 ? -8.697 -9.951 19.604 1.00 93.88 203 ALA A CA 1
ATOM 1642 C C . ALA A 1 203 ? -8.990 -10.737 20.895 1.00 93.88 203 ALA A C 1
ATOM 1644 O O . ALA A 1 203 ? -10.144 -10.794 21.320 1.00 93.88 203 ALA A O 1
ATOM 1645 N N . GLU A 1 204 ? -7.974 -11.296 21.562 1.00 93.25 204 GLU A N 1
ATOM 1646 C CA . GLU A 1 204 ? -8.122 -11.919 22.888 1.00 93.25 204 GLU A CA 1
ATOM 1647 C C . GLU A 1 204 ? -8.603 -10.922 23.949 1.00 93.25 204 GLU A C 1
ATOM 1649 O O . GLU A 1 204 ? -9.256 -11.300 24.921 1.00 93.25 204 GLU A O 1
ATOM 1654 N N . THR A 1 205 ? -8.304 -9.633 23.770 1.00 93.31 205 THR A N 1
ATOM 1655 C CA . THR A 1 205 ? -8.831 -8.599 24.655 1.00 93.31 205 THR A CA 1
ATOM 1656 C C . THR A 1 205 ? -10.320 -8.421 24.388 1.00 93.31 205 THR A C 1
ATOM 1658 O O . THR A 1 205 ? -10.733 -8.174 23.258 1.00 93.31 205 THR A O 1
ATOM 1661 N N . GLU A 1 206 ? -11.141 -8.503 25.432 1.00 92.62 206 GLU A N 1
ATOM 1662 C CA . GLU A 1 206 ? -12.553 -8.139 25.332 1.00 92.62 206 GLU A CA 1
ATOM 1663 C C . GLU A 1 206 ? -12.692 -6.623 25.142 1.00 92.62 206 GLU A C 1
ATOM 1665 O O . GLU A 1 206 ? -12.257 -5.834 25.984 1.00 92.62 206 GLU A O 1
ATOM 1670 N N . PHE A 1 207 ? -13.301 -6.217 24.030 1.00 94.31 207 PHE A N 1
ATOM 1671 C CA . PHE A 1 207 ? -13.637 -4.830 23.716 1.00 94.31 207 PHE A CA 1
ATOM 1672 C C . PHE A 1 207 ? -14.944 -4.772 22.932 1.00 94.31 207 PHE A C 1
ATOM 1674 O O . PHE A 1 207 ? -15.320 -5.736 22.264 1.00 94.31 207 PHE A O 1
ATOM 1681 N N . ALA A 1 208 ? -15.616 -3.627 22.998 1.00 94.88 208 ALA A N 1
ATOM 1682 C CA . ALA A 1 208 ? -16.826 -3.366 22.231 1.00 94.88 208 ALA A CA 1
ATOM 1683 C C . ALA A 1 208 ? -16.539 -2.522 20.981 1.00 94.88 208 ALA A C 1
ATOM 1685 O O . ALA A 1 208 ? -15.678 -1.640 21.000 1.00 94.88 208 ALA A O 1
ATOM 1686 N N . ILE A 1 209 ? -17.304 -2.748 19.914 1.00 96.06 209 ILE A N 1
ATOM 1687 C CA . ILE A 1 209 ? -17.245 -1.956 18.681 1.00 96.06 209 ILE A CA 1
ATOM 1688 C C . ILE A 1 209 ? -18.381 -0.914 18.703 1.00 96.06 209 ILE A C 1
ATOM 1690 O O . ILE A 1 209 ? -19.552 -1.299 18.809 1.00 96.06 209 ILE A O 1
ATOM 1694 N N . PRO A 1 210 ? -18.075 0.398 18.622 1.00 94.25 210 PRO A N 1
ATOM 1695 C CA . PRO A 1 210 ? -19.058 1.472 18.775 1.00 94.25 210 PRO A CA 1
ATOM 1696 C C . PRO A 1 210 ? -19.914 1.690 17.515 1.00 94.25 210 PRO A C 1
ATOM 1698 O O . PRO A 1 210 ? -19.777 2.681 16.805 1.00 94.25 210 PRO A O 1
ATOM 1701 N N . ASP A 1 211 ? -20.849 0.780 17.244 1.00 94.00 211 ASP A N 1
ATOM 1702 C CA . ASP A 1 211 ? -21.728 0.833 16.064 1.00 94.00 211 ASP A CA 1
ATOM 1703 C C . ASP A 1 211 ? -22.941 1.773 16.209 1.00 94.00 211 ASP A C 1
ATOM 1705 O O . ASP A 1 211 ? -23.658 2.029 15.238 1.00 94.00 211 ASP A O 1
ATOM 1709 N N . ARG A 1 212 ? -23.186 2.306 17.414 1.00 90.94 212 ARG A N 1
ATOM 1710 C CA . ARG A 1 212 ? -24.222 3.314 17.688 1.00 90.94 212 ARG A CA 1
ATOM 1711 C C . ARG A 1 212 ? -23.699 4.403 18.616 1.00 90.94 212 ARG A C 1
ATOM 1713 O O . ARG A 1 212 ? -23.287 4.116 19.738 1.00 90.94 212 ARG A O 1
ATOM 1720 N N . GLU A 1 213 ? -23.801 5.657 18.181 1.00 89.62 213 GLU A N 1
ATOM 1721 C CA . GLU A 1 213 ? -23.256 6.820 18.899 1.00 89.62 213 GLU A CA 1
ATOM 1722 C C . GLU A 1 213 ? -23.827 6.974 20.318 1.00 89.62 213 GLU A C 1
ATOM 1724 O O . GLU A 1 213 ? -23.089 7.257 21.263 1.00 89.62 213 GLU A O 1
ATOM 1729 N N . HIS A 1 214 ? -25.137 6.756 20.498 1.00 89.75 214 HIS A N 1
ATOM 1730 C CA . HIS A 1 214 ? -25.783 6.911 21.806 1.00 89.75 214 HIS A CA 1
ATOM 1731 C C . HIS A 1 214 ? -25.329 5.838 22.802 1.00 89.75 214 HIS A C 1
ATOM 1733 O O . HIS A 1 214 ? -25.054 6.162 23.957 1.00 89.75 214 HIS A O 1
ATOM 1739 N N . LEU A 1 215 ? -25.181 4.587 22.351 1.00 89.38 215 LEU A N 1
ATOM 1740 C CA . LEU A 1 215 ? -24.657 3.487 23.168 1.00 89.38 215 LEU A CA 1
ATOM 1741 C C . LEU A 1 215 ? -23.182 3.695 23.494 1.00 89.38 215 LEU A C 1
ATOM 1743 O O . LEU A 1 215 ? -22.760 3.481 24.633 1.00 89.38 215 LEU A O 1
ATOM 1747 N N . ALA A 1 216 ? -22.404 4.140 22.506 1.00 89.44 216 ALA A N 1
ATOM 1748 C CA . ALA A 1 216 ? -20.993 4.431 22.682 1.00 89.44 216 ALA A CA 1
ATOM 1749 C C . ALA A 1 216 ? -20.796 5.528 23.730 1.00 89.44 216 ALA A C 1
ATOM 1751 O O . ALA A 1 216 ? -20.068 5.334 24.699 1.00 89.44 216 ALA A O 1
ATOM 1752 N N . SER A 1 217 ? -21.529 6.635 23.603 1.00 89.81 217 SER A N 1
ATOM 1753 C CA . SER A 1 217 ? -21.476 7.760 24.540 1.00 89.81 217 SER A CA 1
ATOM 1754 C C . SER A 1 217 ? -21.816 7.357 25.978 1.00 89.81 217 SER A C 1
ATOM 1756 O O . SER A 1 217 ? -21.162 7.811 26.911 1.00 89.81 217 SER A O 1
ATOM 1758 N N . GLN A 1 218 ? -22.801 6.475 26.173 1.00 88.56 218 GLN A N 1
ATOM 1759 C CA . GLN A 1 218 ? -23.182 5.974 27.502 1.00 88.56 218 GLN A CA 1
ATOM 1760 C C . GLN A 1 218 ? -22.167 4.991 28.109 1.00 88.56 218 GLN A C 1
ATOM 1762 O O . GLN A 1 218 ? -22.142 4.806 29.330 1.00 88.56 218 GLN A O 1
ATOM 1767 N N . SER A 1 219 ? -21.355 4.355 27.264 1.00 85.69 219 SER A N 1
ATOM 1768 C CA . SER A 1 219 ? -20.398 3.310 27.647 1.00 85.69 219 SER A CA 1
ATOM 1769 C C . SER A 1 219 ? -18.960 3.826 27.781 1.00 85.69 219 SER A C 1
ATOM 1771 O O . SER A 1 219 ? -18.123 3.155 28.394 1.00 85.69 219 SER A O 1
ATOM 1773 N N . ARG A 1 220 ? -18.671 5.026 27.255 1.00 85.56 220 ARG A N 1
ATOM 1774 C CA . ARG A 1 220 ? -17.371 5.698 27.394 1.00 85.56 220 ARG A CA 1
ATOM 1775 C C . ARG A 1 220 ? -16.966 5.804 28.867 1.00 85.56 220 ARG A C 1
ATOM 1777 O O . ARG A 1 220 ? -17.769 6.162 29.727 1.00 85.56 220 ARG A O 1
ATOM 1784 N N . GLY A 1 221 ? -15.710 5.463 29.149 1.00 86.75 221 GLY A N 1
ATOM 1785 C CA . GLY A 1 221 ? -15.145 5.457 30.503 1.00 86.75 221 GLY A CA 1
ATOM 1786 C C . GLY A 1 221 ? -15.589 4.285 31.389 1.00 86.75 221 GLY A C 1
ATOM 1787 O O . GLY A 1 221 ? -15.215 4.232 32.556 1.00 86.75 221 GLY A O 1
ATOM 1788 N N . ARG A 1 222 ? -16.392 3.342 30.872 1.00 88.56 222 ARG A N 1
ATOM 1789 C CA . ARG A 1 222 ? -16.860 2.160 31.625 1.00 88.56 222 ARG A CA 1
ATOM 1790 C C . ARG A 1 222 ? -16.397 0.839 31.028 1.00 88.56 222 ARG A C 1
ATOM 1792 O O . ARG A 1 222 ? -16.238 -0.130 31.761 1.00 88.56 222 ARG A O 1
ATOM 1799 N N . THR A 1 223 ? -16.197 0.796 29.715 1.00 92.12 223 THR A N 1
ATOM 1800 C CA . THR A 1 223 ? -15.769 -0.402 28.989 1.00 92.12 223 THR A CA 1
ATOM 1801 C C . THR A 1 223 ? -14.638 -0.079 28.020 1.00 92.12 223 THR A C 1
ATOM 1803 O O . THR A 1 223 ? -14.450 1.078 27.646 1.00 92.12 223 THR A O 1
ATOM 1806 N N . LYS A 1 224 ? -13.887 -1.108 27.626 1.00 95.19 224 LYS A N 1
ATOM 1807 C CA . LYS A 1 224 ? -12.882 -1.022 26.566 1.00 95.19 224 LYS A CA 1
ATOM 1808 C C . LYS A 1 224 ? -13.595 -0.919 25.224 1.00 95.19 224 LYS A C 1
ATOM 1810 O O . LYS A 1 224 ? -14.509 -1.702 24.949 1.00 95.19 224 LYS A O 1
ATOM 1815 N N . MET A 1 225 ? -13.187 0.026 24.393 1.00 94.88 225 MET A N 1
ATOM 1816 C CA . MET A 1 225 ? -13.845 0.287 23.116 1.00 94.88 225 MET A CA 1
ATOM 1817 C C . MET A 1 225 ? -12.827 0.346 21.996 1.00 94.88 225 MET A C 1
ATOM 1819 O O . MET A 1 225 ? -11.741 0.880 22.187 1.00 94.88 225 MET A O 1
ATOM 1823 N N . LEU A 1 226 ? -13.191 -0.176 20.830 1.00 95.56 226 LEU A N 1
ATOM 1824 C CA . LEU A 1 226 ? -12.398 0.027 19.628 1.00 95.56 226 LEU A CA 1
ATOM 1825 C C . LEU A 1 226 ? -12.358 1.532 19.313 1.00 95.56 226 LEU A C 1
ATOM 1827 O O . LEU A 1 226 ? -13.403 2.186 19.267 1.00 95.56 226 LEU A O 1
ATOM 1831 N N . ASP A 1 227 ? -11.159 2.068 19.121 1.00 94.31 227 ASP A N 1
ATOM 1832 C CA . ASP A 1 227 ? -10.901 3.466 18.786 1.00 94.31 227 ASP A CA 1
ATOM 1833 C C . ASP A 1 227 ? -11.237 3.725 17.310 1.00 94.31 227 ASP A C 1
ATOM 1835 O O . ASP A 1 227 ? -10.369 3.800 16.437 1.00 94.31 227 ASP A O 1
ATOM 1839 N N . VAL A 1 228 ? -12.530 3.785 17.020 1.00 91.94 228 VAL A N 1
ATOM 1840 C CA . VAL A 1 228 ? -13.084 4.069 15.697 1.00 91.94 228 VAL A CA 1
ATOM 1841 C C . VAL A 1 228 ? -14.348 4.905 15.850 1.00 91.94 228 VAL A C 1
ATOM 1843 O O . VAL A 1 228 ? -15.141 4.723 16.777 1.00 91.94 228 VAL A O 1
ATOM 1846 N N . SER A 1 229 ? -14.559 5.828 14.923 1.00 90.88 229 SER A N 1
ATOM 1847 C CA . SER A 1 229 ? -15.806 6.574 14.800 1.00 90.88 229 SER A CA 1
ATOM 1848 C C . SER A 1 229 ? -16.902 5.730 14.144 1.00 90.88 229 SER A C 1
ATOM 1850 O O . SER A 1 229 ? -16.648 4.723 13.481 1.00 90.88 229 SER A O 1
ATOM 1852 N N . LEU A 1 230 ? -18.153 6.174 14.275 1.00 90.62 230 LEU A N 1
ATOM 1853 C CA . LEU A 1 230 ? -19.307 5.501 13.677 1.00 90.62 230 LEU A CA 1
ATOM 1854 C C . LEU A 1 230 ? -19.195 5.345 12.149 1.00 90.62 230 LEU A C 1
ATOM 1856 O O . LEU A 1 230 ? -19.648 4.350 11.582 1.00 90.62 230 LEU A O 1
ATOM 1860 N N . GLU A 1 231 ? -18.626 6.339 11.468 1.00 89.94 231 GLU A N 1
ATOM 1861 C CA . GLU A 1 231 ? -18.411 6.274 10.023 1.00 89.94 231 GLU A CA 1
ATOM 1862 C C . GLU A 1 231 ? -17.374 5.207 9.663 1.00 89.94 231 GLU A C 1
ATOM 1864 O O . GLU A 1 231 ? -17.590 4.416 8.742 1.00 89.94 231 GLU A O 1
ATOM 1869 N N . GLU A 1 232 ? -16.285 5.146 10.427 1.00 91.69 232 GLU A N 1
ATOM 1870 C CA . GLU A 1 232 ? -15.235 4.147 10.253 1.00 91.69 232 GLU A CA 1
ATOM 1871 C C . GLU A 1 232 ? -15.775 2.736 10.498 1.00 91.69 232 GLU A C 1
ATOM 1873 O O . GLU A 1 232 ? -15.536 1.853 9.679 1.00 91.69 232 GLU A O 1
ATOM 1878 N N . VAL A 1 233 ? -16.605 2.534 11.530 1.00 93.50 233 VAL A N 1
ATOM 1879 C CA . VAL A 1 233 ? -17.252 1.236 11.794 1.00 93.50 233 VAL A CA 1
ATOM 1880 C C . VAL A 1 233 ? -18.054 0.746 10.587 1.00 93.50 233 VAL A C 1
ATOM 1882 O O . VAL A 1 233 ? -17.962 -0.419 10.209 1.00 93.50 233 VAL A O 1
ATOM 1885 N N . ARG A 1 234 ? -18.829 1.632 9.949 1.00 90.94 234 ARG A N 1
ATOM 1886 C CA . ARG A 1 234 ? -19.656 1.272 8.783 1.00 90.94 234 ARG A CA 1
ATOM 1887 C C . ARG A 1 234 ? -18.823 0.865 7.578 1.00 90.94 234 ARG A C 1
ATOM 1889 O O . ARG A 1 234 ? -19.208 -0.039 6.844 1.00 90.94 234 ARG A O 1
ATOM 1896 N N . ARG A 1 235 ? -17.711 1.556 7.358 1.00 91.12 235 ARG A N 1
ATOM 1897 C CA . ARG A 1 235 ? -16.803 1.301 6.238 1.00 91.12 235 ARG A CA 1
ATOM 1898 C C . ARG A 1 235 ? -15.925 0.063 6.476 1.00 91.12 235 ARG A C 1
ATOM 1900 O O . ARG A 1 235 ? -15.608 -0.625 5.514 1.00 91.12 235 ARG A O 1
ATOM 1907 N N . LEU A 1 236 ? -15.596 -0.254 7.732 1.00 93.19 236 LEU A N 1
ATOM 1908 C CA . LEU A 1 236 ? -14.857 -1.456 8.153 1.00 93.19 236 LEU A CA 1
ATOM 1909 C C . LEU A 1 236 ? -15.752 -2.696 8.339 1.00 93.19 236 LEU A C 1
ATOM 1911 O O . LEU A 1 236 ? -15.312 -3.712 8.873 1.00 93.19 236 LEU A O 1
ATOM 1915 N N . LYS A 1 237 ? -17.016 -2.631 7.908 1.00 91.06 237 LYS A N 1
ATOM 1916 C CA . LYS A 1 237 ? -17.982 -3.723 8.063 1.00 91.06 237 LYS A CA 1
ATOM 1917 C C . LYS A 1 237 ? -17.461 -5.046 7.496 1.00 91.06 237 LYS A C 1
ATOM 1919 O O . LYS A 1 237 ? -17.555 -6.065 8.172 1.00 91.06 237 LYS A O 1
ATOM 1924 N N . ASP A 1 238 ? -16.897 -5.016 6.289 1.00 89.88 238 ASP A N 1
ATOM 1925 C CA . ASP A 1 238 ? -16.378 -6.213 5.622 1.00 89.88 238 ASP A CA 1
ATOM 1926 C C . ASP A 1 238 ? -15.226 -6.850 6.410 1.00 89.88 238 ASP A C 1
ATOM 1928 O O . ASP A 1 238 ? -15.167 -8.070 6.542 1.00 89.88 238 ASP A O 1
ATOM 1932 N N . PHE A 1 239 ? -14.351 -6.030 6.994 1.00 92.50 239 PHE A N 1
ATOM 1933 C CA . PHE A 1 239 ? -13.284 -6.489 7.877 1.00 92.50 239 PHE A CA 1
ATOM 1934 C C . PHE A 1 239 ? -13.814 -7.132 9.165 1.00 92.50 239 PHE A C 1
ATOM 1936 O O . PHE A 1 239 ? -13.332 -8.194 9.560 1.00 92.50 239 PHE A O 1
ATOM 1943 N N . PHE A 1 240 ? -14.825 -6.546 9.816 1.00 93.31 240 PHE A N 1
ATOM 1944 C CA . PHE A 1 240 ? -15.412 -7.124 11.034 1.00 93.31 240 PHE A CA 1
ATOM 1945 C C . PHE A 1 240 ? -16.188 -8.417 10.779 1.00 93.31 240 PHE A C 1
ATOM 1947 O O . PHE A 1 240 ? -16.206 -9.297 11.638 1.00 93.31 240 PHE A O 1
ATOM 1954 N N . GLU A 1 241 ? -16.826 -8.542 9.616 1.00 91.56 241 GLU A N 1
ATOM 1955 C CA . GLU A 1 241 ? -17.465 -9.789 9.192 1.00 91.56 241 GLU A CA 1
ATOM 1956 C C . GLU A 1 241 ? -16.421 -10.864 8.873 1.00 91.56 241 GLU A C 1
ATOM 1958 O O . GLU A 1 241 ? -16.558 -11.998 9.321 1.00 91.56 241 GLU A O 1
ATOM 1963 N N . TRP A 1 242 ? -15.351 -10.506 8.157 1.00 91.44 242 TRP A N 1
ATOM 1964 C CA . TRP A 1 242 ? -14.266 -11.432 7.824 1.00 91.44 242 TRP A CA 1
ATOM 1965 C C . TRP A 1 242 ? -13.502 -11.930 9.064 1.00 91.44 242 TRP A C 1
ATOM 1967 O O . TRP A 1 242 ? -13.146 -13.102 9.129 1.00 91.44 242 TRP A O 1
ATOM 1977 N N . THR A 1 243 ? -13.304 -11.076 10.072 1.00 91.69 243 THR A N 1
ATOM 1978 C CA . THR A 1 243 ? -12.654 -11.435 11.349 1.00 91.69 243 THR A CA 1
ATOM 1979 C C . THR A 1 243 ? -13.577 -12.109 12.374 1.00 91.69 243 THR A C 1
ATOM 1981 O O . THR A 1 243 ? -13.115 -12.451 13.460 1.00 91.69 243 THR A O 1
ATOM 1984 N N . ASP A 1 244 ? -14.868 -12.276 12.070 1.00 92.25 244 ASP A N 1
ATOM 1985 C CA . ASP A 1 244 ? -15.906 -12.736 13.012 1.00 92.25 244 ASP A CA 1
ATOM 1986 C C . ASP A 1 244 ? -15.994 -11.902 14.313 1.00 92.25 244 ASP A C 1
ATOM 1988 O O . ASP A 1 244 ? -16.345 -12.383 15.390 1.00 92.25 244 ASP A O 1
ATOM 1992 N N . LEU A 1 245 ? -15.680 -10.604 14.223 1.00 93.56 245 LEU A N 1
ATOM 1993 C CA . LEU A 1 245 ? -15.768 -9.653 15.340 1.00 93.56 245 LEU A CA 1
ATOM 1994 C C . LEU A 1 245 ? -17.062 -8.835 15.329 1.00 93.56 245 LEU A C 1
ATOM 1996 O O . LEU A 1 245 ? -17.316 -8.065 16.256 1.00 93.56 245 LEU A O 1
ATOM 2000 N N . ALA A 1 246 ? -17.912 -9.009 14.314 1.00 91.38 246 ALA A N 1
ATOM 2001 C CA . ALA A 1 246 ? -19.214 -8.349 14.218 1.00 91.38 246 ALA A CA 1
ATOM 2002 C C . ALA A 1 246 ? -20.136 -8.653 15.421 1.00 91.38 246 ALA A C 1
ATOM 2004 O O . ALA A 1 246 ? -21.006 -7.858 15.771 1.00 91.38 246 ALA A O 1
ATOM 2005 N N . ASN A 1 247 ? -19.932 -9.768 16.121 1.00 91.56 247 ASN A N 1
ATOM 2006 C CA . ASN A 1 247 ? -20.635 -10.073 17.370 1.00 91.56 247 ASN A CA 1
ATOM 2007 C C . ASN A 1 247 ? -20.295 -9.110 18.530 1.00 91.56 247 ASN A C 1
ATOM 2009 O O . ASN A 1 247 ? -21.047 -9.045 19.502 1.00 91.56 247 ASN A O 1
ATOM 2013 N N . ARG A 1 248 ? -19.205 -8.336 18.431 1.00 93.75 248 ARG A N 1
ATOM 2014 C CA . ARG A 1 248 ? -18.764 -7.360 19.443 1.00 93.75 248 ARG A CA 1
ATOM 2015 C C . ARG A 1 248 ? -19.367 -5.967 19.269 1.00 93.75 248 ARG A C 1
ATOM 2017 O O . ARG A 1 248 ? -18.997 -5.049 20.005 1.00 93.75 248 ARG A O 1
ATOM 2024 N N . TYR A 1 249 ? -20.287 -5.771 18.321 1.00 94.56 249 TYR A N 1
ATOM 2025 C CA . TYR A 1 249 ? -21.042 -4.522 18.222 1.00 94.56 249 TYR A CA 1
ATOM 2026 C C . TYR A 1 249 ? -21.786 -4.230 19.533 1.00 94.56 249 TYR A C 1
ATOM 2028 O O . TYR A 1 249 ? -22.404 -5.117 20.133 1.00 94.56 249 TYR A O 1
ATOM 2036 N N . LEU A 1 250 ? -21.759 -2.973 19.982 1.00 91.38 250 LEU A N 1
ATOM 2037 C CA . LEU A 1 250 ? -22.490 -2.547 21.180 1.00 91.38 250 LEU A CA 1
ATOM 2038 C C . LEU A 1 250 ? -23.978 -2.864 21.072 1.00 91.38 250 LEU A C 1
ATOM 2040 O O . LEU A 1 250 ? -24.587 -3.277 22.057 1.00 91.38 250 LEU A O 1
ATOM 2044 N N . SER A 1 251 ? -24.557 -2.713 19.881 1.00 90.31 251 SER A N 1
ATOM 2045 C CA . SER A 1 251 ? -25.959 -3.061 19.639 1.00 90.31 251 SER A CA 1
ATOM 2046 C C . SER A 1 251 ? -26.280 -4.547 19.824 1.00 90.31 251 SER A C 1
ATOM 2048 O O . SER A 1 251 ? -27.426 -4.872 20.126 1.00 90.31 251 SER A O 1
ATOM 2050 N N . ALA A 1 252 ? -25.293 -5.438 19.690 1.00 87.25 252 ALA A N 1
ATOM 2051 C CA . ALA A 1 252 ? -25.432 -6.862 19.991 1.00 87.25 252 ALA A CA 1
ATOM 2052 C C . ALA A 1 252 ? -25.191 -7.171 21.481 1.00 87.25 252 ALA A C 1
ATOM 2054 O O . ALA A 1 252 ? -25.740 -8.135 22.012 1.00 87.25 252 ALA A O 1
ATOM 2055 N N . SER A 1 253 ? -24.396 -6.340 22.161 1.00 79.94 253 SER A N 1
ATOM 2056 C CA . SER A 1 253 ? -23.967 -6.547 23.552 1.00 79.94 253 SER A CA 1
ATOM 2057 C C . SER A 1 253 ? -24.891 -5.901 24.594 1.00 79.94 253 SER A C 1
ATOM 2059 O O . SER A 1 253 ? -24.875 -6.292 25.761 1.00 79.94 253 SER A O 1
ATOM 2061 N N . ILE A 1 254 ? -25.696 -4.907 24.206 1.00 81.44 254 ILE A N 1
ATOM 2062 C CA . ILE A 1 254 ? -26.560 -4.137 25.112 1.00 81.44 254 ILE A CA 1
ATOM 2063 C C . ILE A 1 254 ? -28.033 -4.456 24.851 1.00 81.44 254 ILE A C 1
ATOM 2065 O O . ILE A 1 254 ? -28.533 -4.335 23.735 1.00 81.44 254 ILE A O 1
ATOM 2069 N N . LYS A 1 255 ? -28.762 -4.797 25.919 1.00 76.19 255 LYS A N 1
ATOM 2070 C CA . LYS A 1 255 ? -30.218 -4.966 25.889 1.00 76.19 255 LYS A CA 1
ATOM 2071 C C . LYS A 1 255 ? -30.903 -3.667 26.314 1.00 76.19 255 LYS A C 1
ATOM 2073 O O . LYS A 1 255 ? -30.915 -3.330 27.496 1.00 76.19 255 LYS A O 1
ATOM 2078 N N . GLU A 1 256 ? -31.486 -2.948 25.361 1.00 71.31 256 GLU A N 1
ATOM 2079 C CA . GLU A 1 256 ? -32.297 -1.759 25.643 1.00 71.31 256 GLU A CA 1
ATOM 2080 C C . GLU A 1 256 ? -33.649 -2.189 26.246 1.00 71.31 256 GLU A C 1
ATOM 2082 O O . GLU A 1 256 ? -34.420 -2.927 25.631 1.00 71.31 256 GLU A O 1
ATOM 2087 N N . LEU A 1 257 ? -33.935 -1.756 27.478 1.00 69.25 257 LEU A N 1
ATOM 2088 C CA . LEU A 1 257 ? -35.223 -1.959 28.143 1.00 69.25 257 LEU A CA 1
ATOM 2089 C C . LEU A 1 257 ? -35.915 -0.605 28.289 1.00 69.25 257 LEU A C 1
ATOM 2091 O O . LEU A 1 257 ? -35.514 0.220 29.106 1.00 69.25 257 LEU A O 1
ATOM 2095 N N . THR A 1 258 ? -36.969 -0.375 27.511 1.00 69.12 258 THR A N 1
ATOM 2096 C CA . THR A 1 258 ? -37.843 0.789 27.678 1.00 69.12 258 THR A CA 1
ATOM 2097 C C . THR A 1 258 ? -38.969 0.438 28.645 1.00 69.12 258 THR A C 1
ATOM 2099 O O . THR A 1 258 ? -39.828 -0.382 28.318 1.00 69.12 258 THR A O 1
ATOM 2102 N N . SER A 1 259 ? -38.985 1.043 29.833 1.00 62.16 259 SER A N 1
ATOM 2103 C CA . SER A 1 259 ? -40.124 0.972 30.751 1.00 62.16 259 SER A CA 1
ATOM 2104 C C . SER A 1 259 ? -41.039 2.181 30.548 1.00 62.16 259 SER A C 1
ATOM 2106 O O . SER A 1 259 ? -40.602 3.329 30.572 1.00 62.16 259 SER A O 1
ATOM 2108 N N . PHE A 1 260 ? -42.328 1.922 30.335 1.00 63.00 260 PHE A N 1
ATOM 2109 C CA . PHE A 1 260 ? -43.357 2.957 30.315 1.00 63.00 260 PHE A CA 1
ATOM 2110 C C . PHE A 1 260 ? -43.917 3.104 31.732 1.00 63.00 260 PHE A C 1
ATOM 2112 O O . PHE A 1 260 ? -44.639 2.228 32.206 1.00 63.00 260 PHE A O 1
ATOM 2119 N N . SER A 1 261 ? -43.565 4.188 32.423 1.00 58.88 261 SER A N 1
ATOM 2120 C CA . SER A 1 261 ? -44.243 4.565 33.665 1.00 58.88 261 SER A CA 1
ATOM 2121 C C . SER A 1 261 ? -45.470 5.385 33.288 1.00 58.88 261 SER A C 1
ATOM 2123 O O . SER A 1 261 ? -45.375 6.591 33.078 1.00 58.88 261 SER A O 1
ATOM 2125 N N . GLY A 1 262 ? -46.612 4.719 33.131 1.00 57.78 262 GLY A N 1
ATOM 2126 C CA . GLY A 1 262 ? -47.885 5.411 32.987 1.00 57.78 262 GLY A CA 1
ATOM 2127 C C . GLY A 1 262 ? -48.235 6.092 34.305 1.00 57.78 262 GLY A C 1
ATOM 2128 O O . GLY A 1 262 ? -48.588 5.412 35.265 1.00 57.78 262 GLY A O 1
ATOM 2129 N N . GLU A 1 263 ? -48.132 7.418 34.361 1.00 57.09 263 GLU A N 1
ATOM 2130 C CA . GLU A 1 263 ? -48.783 8.202 35.408 1.00 57.09 263 GLU A CA 1
ATOM 2131 C C . GLU A 1 263 ? -50.296 8.096 35.196 1.00 57.09 263 GLU A C 1
ATOM 2133 O O . GLU A 1 263 ? -50.872 8.721 34.306 1.00 57.09 263 GLU A O 1
ATOM 2138 N N . THR A 1 264 ? -50.948 7.241 35.982 1.00 52.62 264 THR A N 1
ATOM 2139 C CA . THR A 1 264 ? -52.403 7.268 36.135 1.00 52.62 264 THR A CA 1
ATOM 2140 C C . THR A 1 264 ? -52.766 8.503 36.952 1.00 52.62 264 THR A C 1
ATOM 2142 O O . THR A 1 264 ? -52.510 8.528 38.157 1.00 52.62 264 THR A O 1
ATOM 2145 N N . THR A 1 265 ? -53.308 9.520 36.281 1.00 58.59 265 THR A N 1
ATOM 2146 C CA . THR A 1 265 ? -53.967 10.684 36.901 1.00 58.59 265 THR A CA 1
ATOM 2147 C C . THR A 1 265 ? -55.245 10.308 37.626 1.00 58.59 265 THR A C 1
ATOM 2149 O O . THR A 1 265 ? -55.949 9.407 37.112 1.00 58.59 265 THR A O 1
#

pLDDT: mean 80.44, std 12.72, range [39.88, 96.06]

Radius of gyration: 27.48 Å; chains: 1; bounding box: 79×42×83 Å

Organism: NCBI:txid1341132

Sequence (265 aa):
MISKYSQHVFKQILEENQLGHLSRFFGNTLGIPNASWSDLIVELGERSQNDCVDFDEIYAIYRCLSEQEIFHFADDLRQVREYEDKSLIFGMTNDEPGWYRISECLWSSTTGIRGKVTLNDNYEDPKDIFIDILGVKTLTLQMVDDELLETSRRSTIGETKSKVWFFNALLPTERHCADPAPLLERPVFPIIYPDGTEGLSSAETEFAIPDREHLASQSRGRTKMLDVSLEEVRRLKDFFEWTDLANRYLSASIKELTSFSGETT

Secondary structure (DSSP, 8-state):
---HHHHHHHHTTS-HHHHHHHHHIIIIIS--PPPPHHHHHHHHHHHHHTT---HHHHHHHHHHHHHS--TT-HHHHHHHHHTTTS--EEEEETTEEEEE-GGGEEE-SSSPPTT-EE-TTT-SS-HHIIIIIS-PEEP-HHHHHHHHHHHTTT--HHHHHHHHHHHHHHHHHHGGG--SHHHHTSS-EEEE-TTS-EEEE-TTS--BB--SHHHHHHHTTTS-EES--HHHHHHTHHHHHHTT-GGGBHHHH------------

InterPro domains:
  IPR059392 Domain of unknown function DUF8348 [PF27504] (143-253)